Protein AF-A0A1V1NTJ1-F1 (afdb_monomer)

Nearest PDB structures (foldseek):
  5zkw-assembly1_A  TM=3.492E-01  e=1.257E-01  Pseudarthrobacter chlorophenolicus A6
  5zl5-assembly1_D  TM=3.613E-01  e=2.178E-01  Pseudarthrobacter chlorophenolicus A6
  5zla-assembly1_A  TM=2.970E-01  e=1.987E-01  Pseudarthrobacter chlorophenolicus A6
  5zks-assembly1_A  TM=3.125E-01  e=3.445E-01  Pseudarthrobacter chlorophenolicus A6

Solvent-accessible surface area (backbone atoms only — not comparable to full-atom values): 17871 Å² total; per-residue (Å²): 101,46,76,43,62,61,61,72,42,78,50,65,72,45,77,41,63,64,20,72,46,98,82,60,67,20,20,33,38,30,37,66,32,43,31,42,38,39,31,50,28,38,28,30,50,10,18,12,19,31,35,42,44,79,68,40,85,77,18,41,40,39,39,34,30,25,37,29,31,45,3,22,67,63,80,54,85,28,14,20,26,37,42,32,37,27,38,32,39,37,39,31,19,24,23,28,29,24,6,32,24,20,18,31,31,33,33,38,20,34,26,37,41,40,34,16,26,42,37,32,17,62,96,75,15,32,19,27,29,50,34,36,20,39,22,30,8,40,36,40,39,28,11,25,39,37,35,44,16,61,57,32,71,43,49,38,39,32,45,33,8,75,78,38,60,71,26,65,96,61,22,32,40,37,40,21,21,25,26,42,38,39,61,41,74,85,67,32,29,50,41,47,47,66,40,72,42,47,31,40,36,46,28,16,27,24,37,23,65,57,81,28,64,56,56,80,88,37,62,48,97,75,41,53,76,44,77,43,58,57,43,82,53,57,70,82,32,25,70,40,55,93,78,70,35,74,45,49,34,96,85,24,83,40,63,53,55,19,74,84,61,96,68,63,58,64,42,16,55,33,89,82,34,34,71,40,80,43,72,69,84,83,42,38,30,26,14,25,43,59,64,63,78,73,89,68,85,80,58,102,74,87,71,89,82,84,72,95,61,104,58,95,80,88,81,86,89,78,77,94,62,87,71,98,58,94,78,87,86,86,85,85,72,97,61,93,79,75,81,85,74,83,72,77,90,78,128

InterPro domains:
  IPR006626 Parallel beta-helix repeat [SM00710] (6-31)
  IPR006626 Parallel beta-helix repeat [SM00710] (33-54)
  IPR006626 Parallel beta-helix repeat [SM00710] (58-85)
  IPR006626 Parallel beta-helix repeat [SM00710] (109-144)
  IPR011050 Pectin lyase fold/virulence factor [SSF51126] (3-246)
  IPR012334 Pectin lyase fold [G3DSA:2.160.20.10] (1-291)
  IPR039448 Right handed beta helix domain [PF13229] (13-144)

Mean predicted aligned error: 8.61 Å

Radius of gyration: 22.56 Å; Cα contacts (8 Å, |Δi|>4): 979; chains: 1; bounding box: 68×72×47 Å

Sequence (347 aa):
MWVVAADNIHIENIEISGCKVPDTNGAAIRVEGCNLWLKHCYFHHNENGILTNSFLPGATLVFENCHFAYNGYGDGYTHNMYINKIEHFIMKNCYSHNAHIGHNVKSRAKNNTILYNRIMDESDGDSSYLIDFPYGGNNVVIGNLFHQGKNAENPTMLTHAPERALNNEKQRLVVAYNTFVNERDGETICLKLYDRADQIVFDNNLVVGVKNMILSSDYPVATTISVANNITAYTSSFINPLVYDYRLKQSADAINQGASGKFMPYFQYVHPSLAGKRAVVQSPDVGAYEYQPDILLLTADHQFQITETDAPVCYDLALAVAPLSPVTVSISSSMTEIQLQPASLVF

pLDDT: mean 88.11, std 18.14, range [36.09, 98.94]

Organism: NCBI:txid890399

Structure (mmCIF, N/CA/C/O backbone):
data_AF-A0A1V1NTJ1-F1
#
_entry.id   AF-A0A1V1NTJ1-F1
#
loop_
_atom_site.group_PDB
_atom_site.id
_atom_site.type_symbol
_atom_site.label_atom_id
_atom_site.label_alt_id
_atom_site.label_comp_id
_atom_site.label_asym_id
_atom_site.label_entity_id
_atom_site.label_seq_id
_atom_site.pdbx_PDB_ins_code
_atom_site.Cartn_x
_atom_site.Cartn_y
_atom_site.Cartn_z
_atom_site.occupancy
_atom_site.B_iso_or_equiv
_atom_site.auth_seq_id
_atom_site.auth_comp_id
_atom_site.auth_asym_id
_atom_site.auth_atom_id
_atom_site.pdbx_PDB_model_num
ATOM 1 N N . MET A 1 1 ? 12.510 -10.688 -17.495 1.00 89.69 1 MET A N 1
ATOM 2 C CA . MET A 1 1 ? 12.209 -9.242 -17.515 1.00 89.69 1 MET A CA 1
ATOM 3 C C . MET A 1 1 ? 11.506 -8.903 -18.813 1.00 89.69 1 MET A C 1
ATOM 5 O O . MET A 1 1 ? 12.009 -9.278 -19.868 1.00 89.69 1 MET A O 1
ATOM 9 N N . TRP A 1 2 ? 10.367 -8.217 -18.741 1.00 96.50 2 TRP A N 1
ATOM 10 C CA . TRP A 1 2 ? 9.697 -7.628 -19.900 1.00 96.50 2 TRP A CA 1
ATOM 11 C C . TRP A 1 2 ? 9.888 -6.114 -19.895 1.00 96.50 2 TRP A C 1
ATOM 13 O O . TRP A 1 2 ? 9.664 -5.457 -18.879 1.00 96.50 2 TRP A O 1
ATOM 23 N N . VAL A 1 3 ? 10.281 -5.566 -21.042 1.00 97.56 3 VAL A N 1
ATOM 24 C CA . VAL A 1 3 ? 10.305 -4.121 -21.281 1.00 97.56 3 VAL A CA 1
ATOM 25 C C . VAL A 1 3 ? 9.052 -3.768 -22.072 1.00 97.56 3 VAL A C 1
ATOM 27 O O . VAL A 1 3 ? 8.882 -4.205 -23.209 1.00 97.56 3 VAL A O 1
ATOM 30 N N . VAL A 1 4 ? 8.152 -3.011 -21.454 1.00 97.75 4 VAL A N 1
ATOM 31 C CA . VAL A 1 4 ? 6.878 -2.596 -22.047 1.00 97.75 4 VAL A CA 1
ATOM 32 C C . VAL A 1 4 ? 7.051 -1.183 -22.592 1.00 97.75 4 VAL A C 1
ATOM 34 O O . VAL A 1 4 ? 6.851 -0.203 -21.877 1.00 97.75 4 VAL A O 1
ATOM 37 N N . ALA A 1 5 ? 7.488 -1.091 -23.849 1.00 97.38 5 ALA A N 1
ATOM 38 C CA . ALA A 1 5 ? 7.774 0.178 -24.527 1.00 97.38 5 ALA A CA 1
ATOM 39 C C . ALA A 1 5 ? 6.576 0.779 -25.276 1.00 97.38 5 ALA A C 1
ATOM 41 O O . ALA A 1 5 ? 6.582 1.965 -25.588 1.00 97.38 5 ALA A O 1
ATOM 42 N N . ALA A 1 6 ? 5.563 -0.030 -25.583 1.00 97.44 6 ALA A N 1
ATOM 43 C CA . ALA A 1 6 ? 4.353 0.433 -26.248 1.00 97.44 6 ALA A CA 1
ATOM 44 C C . ALA A 1 6 ? 3.372 1.070 -25.256 1.00 97.44 6 ALA A C 1
ATOM 46 O O . ALA A 1 6 ? 3.331 0.695 -24.082 1.00 97.44 6 ALA A O 1
ATOM 47 N N . ASP A 1 7 ? 2.556 1.991 -25.764 1.00 98.31 7 ASP A N 1
ATOM 48 C CA . ASP A 1 7 ? 1.479 2.609 -25.002 1.00 98.31 7 ASP A CA 1
ATOM 49 C C . ASP A 1 7 ? 0.232 1.716 -24.955 1.00 98.31 7 ASP A C 1
ATOM 51 O O . ASP A 1 7 ? -0.033 0.926 -25.863 1.00 98.31 7 ASP A O 1
ATOM 55 N N . ASN A 1 8 ? -0.595 1.935 -23.938 1.00 98.38 8 ASN A N 1
ATOM 56 C CA . ASN A 1 8 ? -1.919 1.343 -23.762 1.00 98.38 8 ASN A CA 1
ATOM 57 C C . ASN A 1 8 ? -1.924 -0.190 -23.709 1.00 98.38 8 ASN A C 1
ATOM 59 O O . ASN A 1 8 ? -2.685 -0.863 -24.409 1.00 98.38 8 ASN A O 1
ATOM 63 N N . ILE A 1 9 ? -1.059 -0.744 -22.867 1.00 98.56 9 ILE A N 1
ATOM 64 C CA . ILE A 1 9 ? -0.868 -2.186 -22.758 1.00 98.56 9 ILE A CA 1
ATOM 65 C C . ILE A 1 9 ? -1.694 -2.762 -21.612 1.00 98.56 9 ILE A C 1
ATOM 67 O O . ILE A 1 9 ? -1.740 -2.209 -20.516 1.00 98.56 9 ILE A O 1
ATOM 71 N N . HIS A 1 10 ? -2.318 -3.909 -21.870 1.00 98.56 10 HIS A N 1
ATOM 72 C CA . HIS A 1 10 ? -3.000 -4.729 -20.875 1.00 98.56 10 HIS A CA 1
ATOM 73 C C . HIS A 1 10 ? -2.235 -6.043 -20.714 1.00 98.56 10 HIS A C 1
ATOM 75 O O . HIS A 1 10 ? -1.970 -6.728 -21.703 1.00 98.56 10 HIS A O 1
ATOM 81 N N . ILE A 1 11 ? -1.875 -6.390 -19.480 1.00 98.62 11 ILE A N 1
ATOM 82 C CA . ILE A 1 11 ? -1.248 -7.670 -19.136 1.00 98.62 11 ILE A CA 1
ATOM 83 C C . ILE A 1 11 ? -2.088 -8.305 -18.041 1.00 98.62 11 ILE A C 1
ATOM 85 O O . ILE A 1 11 ? -2.293 -7.703 -16.986 1.00 98.62 11 ILE A O 1
ATOM 89 N N . GLU A 1 12 ? -2.559 -9.524 -18.290 1.00 98.62 12 GLU A N 1
ATOM 90 C CA . GLU A 1 12 ? -3.434 -10.226 -17.360 1.00 98.62 12 GLU A CA 1
ATOM 91 C C . GLU A 1 12 ? -3.030 -11.690 -17.184 1.00 98.62 12 GLU A C 1
ATOM 93 O O . GLU A 1 12 ? -2.618 -12.331 -18.150 1.00 98.62 12 GLU A O 1
ATOM 98 N N . ASN A 1 13 ? -3.216 -12.229 -15.974 1.00 97.75 13 ASN A N 1
ATOM 99 C CA . ASN A 1 13 ? -3.021 -13.650 -15.641 1.00 97.75 13 ASN A CA 1
ATOM 100 C C . ASN A 1 13 ? -1.599 -14.171 -15.919 1.00 97.75 13 ASN A C 1
ATOM 102 O O . ASN A 1 13 ? -1.422 -15.255 -16.476 1.00 97.75 13 ASN A O 1
ATOM 106 N N . ILE A 1 14 ? -0.580 -13.389 -15.550 1.00 98.00 14 ILE A N 1
ATOM 107 C CA . ILE A 1 14 ? 0.832 -13.747 -15.739 1.00 98.00 14 ILE A CA 1
ATOM 108 C C . ILE A 1 14 ? 1.577 -13.747 -14.406 1.00 98.00 14 ILE A C 1
ATOM 110 O O . ILE A 1 14 ? 1.392 -12.858 -13.577 1.00 98.00 14 ILE A O 1
ATOM 114 N N . GLU A 1 15 ? 2.490 -14.704 -14.254 1.00 98.44 15 GLU A N 1
ATOM 115 C CA . GLU A 1 15 ? 3.498 -14.736 -13.197 1.00 98.44 15 GLU A CA 1
ATOM 116 C C . GLU A 1 15 ? 4.889 -14.436 -13.777 1.00 98.44 15 GLU A C 1
ATOM 118 O O . GLU A 1 15 ? 5.261 -14.982 -14.819 1.00 98.44 15 GLU A O 1
ATOM 123 N N . ILE A 1 16 ? 5.666 -13.566 -13.123 1.00 98.50 16 ILE A N 1
ATOM 124 C CA . ILE A 1 16 ? 7.068 -13.306 -13.481 1.00 98.50 16 ILE A CA 1
ATOM 125 C C . ILE A 1 16 ? 7.941 -13.287 -12.227 1.00 98.50 16 ILE A C 1
ATOM 127 O O . ILE A 1 16 ? 7.722 -12.500 -11.299 1.00 98.50 16 ILE A O 1
ATOM 131 N N . SER A 1 17 ? 9.003 -14.090 -12.254 1.00 98.56 17 SER A N 1
ATOM 132 C CA . SER A 1 17 ? 9.963 -14.186 -11.161 1.00 98.56 17 SER A CA 1
ATOM 133 C C . SER A 1 17 ? 11.410 -14.361 -11.607 1.00 98.56 17 SER A C 1
ATOM 135 O O . SER A 1 17 ? 11.702 -14.659 -12.769 1.00 98.56 17 SER A O 1
ATOM 137 N N . GLY A 1 18 ? 12.337 -14.135 -10.671 1.00 97.88 18 GLY A N 1
ATOM 138 C CA . GLY A 1 18 ? 13.762 -14.415 -10.847 1.00 97.88 18 GLY A CA 1
ATOM 139 C C . GLY A 1 18 ? 14.517 -13.445 -11.759 1.00 97.88 18 GLY A C 1
ATOM 140 O O . GLY A 1 18 ? 15.628 -13.764 -12.187 1.00 97.88 18 GLY A O 1
ATOM 141 N N . CYS A 1 19 ? 13.957 -12.275 -12.085 1.00 97.88 19 CYS A N 1
ATOM 142 C CA . CYS A 1 19 ? 14.646 -11.291 -12.920 1.00 97.88 19 CYS A CA 1
ATOM 143 C C . CYS A 1 19 ? 15.849 -10.695 -12.179 1.00 97.88 19 CYS A C 1
ATOM 145 O O . CYS A 1 19 ? 15.684 -10.050 -11.145 1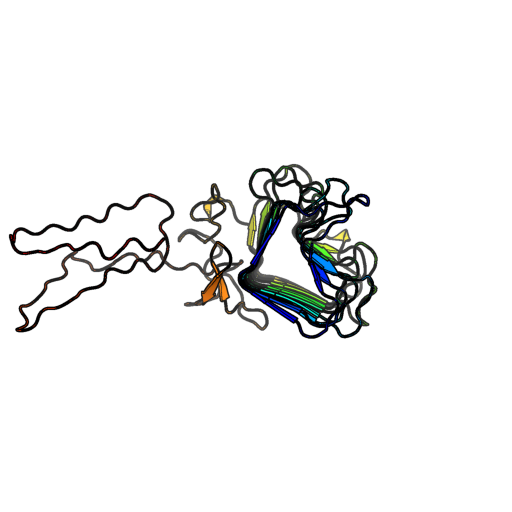.00 97.88 19 CYS A O 1
ATOM 147 N N . LYS A 1 20 ? 17.045 -10.894 -12.748 1.00 96.75 20 LYS A N 1
ATOM 148 C CA . LYS A 1 20 ? 18.322 -10.367 -12.255 1.00 96.75 20 LYS A CA 1
ATOM 149 C C . LYS A 1 20 ? 19.166 -9.826 -13.400 1.00 96.75 20 LYS A C 1
ATOM 151 O O . LYS A 1 20 ? 19.178 -10.424 -14.480 1.00 96.75 20 LYS A O 1
ATOM 156 N N . VAL A 1 21 ? 19.872 -8.725 -13.175 1.00 96.31 21 VAL A N 1
ATOM 157 C CA . VAL A 1 21 ? 20.751 -8.082 -14.167 1.00 96.31 21 VAL A CA 1
ATOM 158 C C . VAL A 1 21 ? 22.042 -7.567 -13.527 1.00 96.31 21 VAL A C 1
ATOM 160 O O . VAL A 1 21 ? 22.089 -7.377 -12.316 1.00 96.31 21 VAL A O 1
ATOM 163 N N . PRO A 1 22 ? 23.113 -7.330 -14.312 1.00 96.62 22 PRO A N 1
ATOM 164 C CA . PRO A 1 22 ? 24.401 -6.900 -13.760 1.00 96.62 22 PRO A CA 1
ATOM 165 C C . PRO A 1 22 ? 24.370 -5.588 -12.960 1.00 96.62 22 PRO A C 1
ATOM 167 O O . PRO A 1 22 ? 25.216 -5.397 -12.094 1.00 96.62 22 PRO A O 1
ATOM 170 N N . ASP A 1 23 ? 23.427 -4.690 -13.252 1.00 94.06 23 ASP A N 1
ATOM 171 C CA . ASP A 1 23 ? 23.215 -3.414 -12.555 1.00 94.06 23 ASP A CA 1
ATOM 172 C C . ASP A 1 23 ? 22.265 -3.522 -11.350 1.00 94.06 23 ASP A C 1
ATOM 174 O O . ASP A 1 23 ? 21.854 -2.494 -10.817 1.00 94.06 23 ASP A O 1
ATOM 178 N N . THR A 1 24 ? 21.906 -4.748 -10.945 1.00 94.88 24 THR A N 1
ATOM 179 C CA . THR A 1 24 ? 21.123 -5.064 -9.737 1.00 94.88 24 THR A CA 1
ATOM 180 C C . THR A 1 24 ? 19.767 -4.351 -9.674 1.00 94.88 24 THR A C 1
ATOM 182 O O . THR A 1 24 ? 19.273 -3.997 -8.607 1.00 94.88 24 THR A O 1
ATOM 185 N N . AS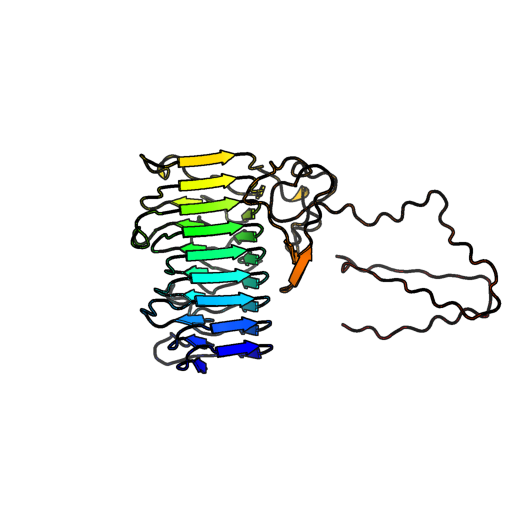N A 1 25 ? 19.162 -4.109 -10.841 1.00 94.62 25 ASN A N 1
ATOM 186 C CA . ASN A 1 25 ? 17.950 -3.308 -11.019 1.00 94.62 25 ASN A CA 1
ATOM 187 C C . ASN A 1 25 ? 16.951 -3.958 -12.002 1.00 94.62 25 ASN A C 1
ATOM 189 O O . ASN A 1 25 ? 16.221 -3.291 -12.750 1.00 94.62 25 ASN A O 1
ATOM 193 N N . GLY A 1 26 ? 16.947 -5.289 -12.042 1.00 96.81 26 GLY A N 1
ATOM 194 C CA . GLY A 1 26 ? 16.156 -6.114 -12.948 1.00 96.81 26 GLY A CA 1
ATOM 195 C C . GLY A 1 26 ? 14.697 -6.168 -12.542 1.00 96.81 26 GLY A C 1
ATOM 196 O O . GLY A 1 26 ? 14.323 -6.899 -11.630 1.00 96.81 26 GLY A O 1
ATOM 197 N N . ALA A 1 27 ? 13.855 -5.423 -13.252 1.00 98.00 27 ALA A N 1
ATOM 198 C CA . ALA A 1 27 ? 12.422 -5.433 -13.004 1.00 98.00 27 ALA A CA 1
ATOM 199 C C . ALA A 1 27 ? 11.728 -6.626 -13.680 1.00 98.00 27 ALA A C 1
ATOM 201 O O . ALA A 1 27 ? 12.101 -7.007 -14.795 1.00 98.00 27 ALA A O 1
ATOM 202 N N . ALA A 1 28 ? 10.677 -7.180 -13.072 1.00 98.44 28 ALA A N 1
ATOM 203 C CA . ALA A 1 28 ? 9.790 -8.09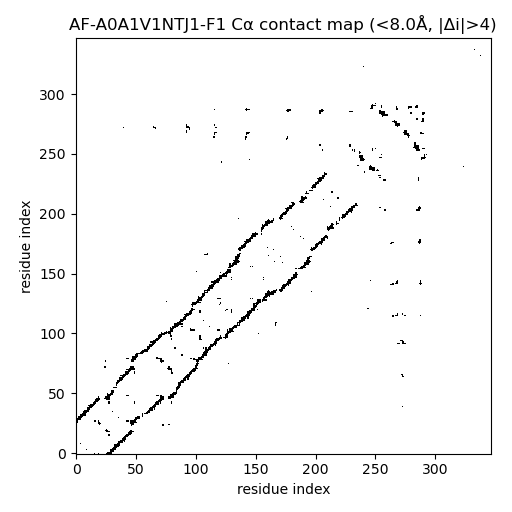1 -13.793 1.00 98.44 28 ALA A CA 1
ATOM 204 C C . ALA A 1 28 ? 9.154 -7.376 -14.990 1.00 98.44 28 ALA A C 1
ATOM 206 O O . ALA A 1 28 ? 9.272 -7.862 -16.119 1.00 98.44 28 ALA A O 1
ATOM 207 N N . ILE A 1 29 ? 8.582 -6.191 -14.749 1.00 98.50 29 ILE A N 1
ATOM 208 C CA . ILE A 1 29 ? 8.128 -5.261 -15.786 1.00 98.50 29 ILE A CA 1
ATOM 209 C C . ILE A 1 29 ? 8.895 -3.941 -15.671 1.00 98.50 29 ILE A C 1
ATOM 211 O O . ILE A 1 29 ? 8.790 -3.228 -14.668 1.00 98.50 29 ILE A O 1
ATOM 215 N N . ARG A 1 30 ? 9.607 -3.576 -16.740 1.00 98.19 30 ARG A N 1
ATOM 216 C CA . ARG A 1 30 ? 10.128 -2.224 -16.951 1.00 98.19 30 ARG A CA 1
ATOM 217 C C . ARG A 1 30 ? 9.166 -1.460 -17.860 1.00 98.19 30 ARG A C 1
ATOM 219 O O . ARG A 1 30 ? 8.996 -1.823 -19.020 1.00 98.19 30 ARG A O 1
ATOM 226 N N . VAL A 1 31 ? 8.513 -0.432 -17.323 1.00 98.25 31 VAL A N 1
ATOM 227 C CA . VAL A 1 31 ? 7.493 0.351 -18.040 1.00 98.25 31 VAL A CA 1
ATOM 228 C C . VAL A 1 31 ? 8.152 1.546 -18.717 1.00 98.25 31 VAL A C 1
ATOM 230 O O . VAL A 1 31 ? 8.622 2.457 -18.035 1.00 98.25 31 VAL A O 1
ATOM 233 N N . GLU A 1 32 ? 8.181 1.552 -20.045 1.00 97.81 32 GLU A N 1
ATOM 234 C CA . GLU A 1 32 ? 8.740 2.640 -20.857 1.00 97.81 32 GLU A CA 1
ATOM 235 C C . GLU A 1 32 ? 7.674 3.388 -21.665 1.00 97.81 32 GLU A C 1
ATOM 237 O O . GLU A 1 32 ? 7.866 4.571 -21.941 1.00 97.81 32 GLU A O 1
ATOM 242 N N . GLY A 1 33 ? 6.557 2.730 -21.987 1.00 97.00 33 GLY A N 1
ATOM 243 C CA . GLY A 1 33 ? 5.378 3.344 -22.599 1.00 97.00 33 GLY A CA 1
ATOM 244 C C . GLY A 1 33 ? 4.395 3.932 -21.581 1.00 97.00 33 GLY A C 1
ATOM 245 O O . GLY A 1 33 ? 4.445 3.656 -20.379 1.00 97.00 33 GLY A O 1
ATOM 246 N N . CYS A 1 34 ? 3.475 4.753 -22.071 1.00 97.75 34 CYS A N 1
ATOM 247 C CA . CYS A 1 34 ? 2.385 5.341 -21.307 1.00 97.75 34 CYS A CA 1
ATOM 248 C C . CYS A 1 34 ? 1.187 4.391 -21.221 1.00 97.75 34 CYS A C 1
ATOM 250 O O . CYS A 1 34 ? 0.797 3.760 -22.195 1.00 97.75 34 CYS A O 1
ATOM 252 N N . ASN A 1 35 ? 0.512 4.400 -20.076 1.00 98.31 35 ASN A N 1
ATOM 253 C CA . ASN A 1 35 ? -0.715 3.648 -19.818 1.00 98.31 35 ASN A CA 1
ATOM 254 C C . ASN A 1 35 ? -0.541 2.124 -19.813 1.00 98.31 35 ASN A C 1
ATOM 256 O O . ASN A 1 35 ? -0.421 1.477 -20.853 1.00 98.31 35 ASN A O 1
ATOM 260 N N . LEU A 1 36 ? -0.573 1.553 -18.611 1.00 98.69 36 LEU A N 1
ATOM 261 C CA . LEU A 1 36 ? -0.445 0.117 -18.391 1.00 98.69 36 LEU A CA 1
ATOM 262 C C . LEU A 1 36 ? -1.510 -0.349 -17.402 1.00 98.69 36 LEU A C 1
ATOM 264 O O . LEU A 1 36 ? -1.626 0.197 -16.301 1.00 98.69 36 LEU A O 1
ATOM 268 N N . TRP A 1 37 ? -2.223 -1.401 -17.788 1.00 98.81 37 TRP A N 1
ATOM 269 C CA . TRP A 1 37 ? -3.157 -2.127 -16.943 1.00 98.81 37 TRP A CA 1
ATOM 270 C C . TRP A 1 37 ? -2.585 -3.502 -16.620 1.00 98.81 37 TRP A C 1
ATOM 272 O O 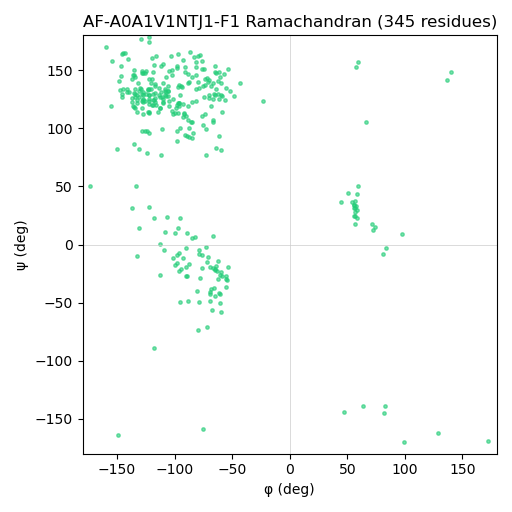. TRP A 1 37 ? -2.280 -4.282 -17.523 1.00 98.81 37 TRP A O 1
ATOM 282 N N . LEU A 1 38 ? -2.440 -3.788 -15.328 1.00 98.81 38 LEU A N 1
ATOM 283 C CA . LEU A 1 38 ? -2.081 -5.108 -14.822 1.00 98.81 38 LEU A CA 1
ATOM 284 C C . LEU A 1 38 ? -3.278 -5.686 -14.079 1.00 98.81 38 LEU A C 1
ATOM 286 O O . LEU A 1 38 ? -3.849 -5.003 -13.224 1.00 98.81 38 LEU A O 1
ATOM 290 N N . LYS A 1 39 ? -3.634 -6.937 -14.381 1.00 98.75 39 LYS A N 1
ATOM 291 C CA . LYS A 1 39 ? -4.741 -7.617 -13.709 1.00 98.75 39 LYS A CA 1
ATOM 292 C C . LYS A 1 39 ? -4.446 -9.080 -13.412 1.00 98.75 39 LYS A C 1
ATOM 294 O O . LYS A 1 39 ? -4.043 -9.809 -14.308 1.00 98.75 39 LYS A O 1
ATOM 299 N N . HIS A 1 40 ? -4.681 -9.539 -12.183 1.00 97.31 40 HIS A N 1
ATOM 300 C CA . HIS A 1 40 ? -4.427 -10.943 -11.803 1.00 97.31 40 HIS A CA 1
ATOM 301 C C . HIS A 1 40 ? -2.994 -11.410 -12.115 1.00 97.31 40 HIS A C 1
ATOM 303 O O . HIS A 1 40 ? -2.770 -12.539 -12.543 1.00 97.31 40 HIS A O 1
ATOM 309 N N . CYS A 1 41 ? -2.017 -10.519 -11.952 1.00 98.69 41 CYS A N 1
ATOM 310 C CA . CYS A 1 41 ? -0.609 -10.835 -12.187 1.00 98.69 41 CYS A CA 1
ATOM 311 C C . CYS A 1 41 ? 0.131 -11.060 -10.871 1.00 98.69 41 CYS A C 1
ATOM 313 O O . CYS A 1 41 ? -0.197 -10.412 -9.876 1.00 98.69 41 CYS A O 1
ATOM 315 N N . TYR A 1 42 ? 1.158 -11.907 -10.893 1.00 98.75 42 TYR A N 1
ATOM 316 C CA . TYR 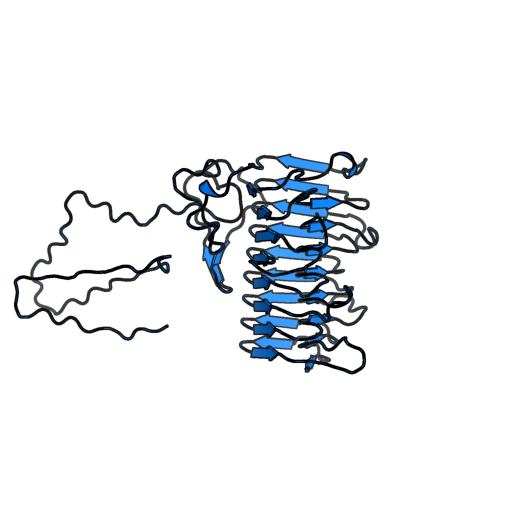A 1 42 ? 2.021 -12.188 -9.750 1.00 98.75 42 TYR A CA 1
ATOM 317 C C . TYR A 1 42 ? 3.491 -11.883 -10.073 1.00 98.75 42 TYR A C 1
ATOM 319 O O . TYR A 1 42 ? 4.070 -12.445 -10.999 1.00 98.75 42 TYR A O 1
ATOM 327 N N . PHE A 1 43 ? 4.112 -10.977 -9.321 1.00 98.81 43 PHE A N 1
ATOM 328 C CA . PHE A 1 43 ? 5.502 -10.569 -9.528 1.00 98.81 43 PHE A CA 1
ATOM 329 C C . PHE A 1 43 ? 6.315 -10.822 -8.267 1.00 98.81 43 PHE A C 1
ATOM 331 O O . PHE A 1 43 ? 6.086 -10.161 -7.249 1.00 98.81 43 PHE A O 1
ATOM 338 N N . HIS A 1 44 ? 7.275 -11.748 -8.318 1.00 98.69 44 HIS A N 1
ATOM 339 C CA . HIS A 1 44 ? 8.015 -12.112 -7.113 1.00 98.69 44 HIS A CA 1
ATOM 340 C C . HIS A 1 44 ? 9.473 -12.499 -7.307 1.00 98.69 44 HIS A C 1
ATOM 342 O O . HIS A 1 44 ? 9.858 -13.013 -8.350 1.00 98.69 44 HIS A O 1
ATOM 348 N N . HIS A 1 45 ? 10.287 -12.312 -6.266 1.00 98.56 45 HIS A N 1
ATOM 349 C CA . HIS A 1 45 ? 11.695 -12.734 -6.262 1.00 98.56 45 HIS A CA 1
ATOM 350 C C . HIS A 1 45 ? 12.508 -12.157 -7.437 1.00 98.56 45 HIS A C 1
ATOM 352 O O . HIS A 1 45 ? 13.387 -12.816 -7.998 1.00 98.56 45 HIS A O 1
ATOM 358 N N . ASN A 1 46 ? 12.181 -10.933 -7.844 1.00 98.69 46 ASN A N 1
ATOM 359 C CA . ASN A 1 46 ? 12.934 -10.153 -8.819 1.00 98.69 46 ASN A CA 1
ATOM 360 C C . ASN A 1 46 ? 13.758 -9.086 -8.089 1.00 98.69 46 ASN A C 1
ATOM 362 O O . ASN A 1 46 ? 13.435 -8.715 -6.963 1.00 98.69 46 ASN A O 1
ATOM 366 N N . GLU A 1 47 ? 14.771 -8.523 -8.743 1.00 98.06 47 GLU A N 1
ATOM 367 C CA . GLU A 1 47 ? 15.454 -7.345 -8.195 1.00 98.06 47 GLU A CA 1
ATOM 368 C C . GLU A 1 47 ? 14.475 -6.170 -8.046 1.00 98.06 47 GLU A C 1
ATOM 370 O O . GLU A 1 47 ? 14.448 -5.559 -6.994 1.00 98.06 47 GLU A O 1
ATOM 375 N N . ASN A 1 48 ? 13.580 -5.925 -9.012 1.00 98.31 48 ASN A N 1
ATOM 376 C CA . ASN A 1 48 ? 12.375 -5.100 -8.827 1.00 98.31 48 ASN A CA 1
ATOM 377 C C . ASN A 1 48 ? 11.124 -5.849 -9.297 1.00 98.31 48 ASN A C 1
ATOM 379 O O . ASN A 1 48 ? 11.164 -6.562 -10.298 1.00 98.31 48 ASN A O 1
ATOM 383 N N . GLY A 1 49 ? 9.974 -5.621 -8.665 1.00 98.44 49 GLY A N 1
ATOM 384 C CA . GLY A 1 49 ? 8.707 -6.078 -9.244 1.00 98.44 49 GLY A CA 1
ATOM 385 C C . GLY A 1 49 ? 8.353 -5.221 -10.460 1.00 98.44 49 GLY A C 1
ATOM 386 O O . GLY A 1 49 ? 8.486 -5.648 -11.608 1.00 98.44 49 GLY A O 1
ATOM 387 N N . ILE A 1 50 ? 7.983 -3.964 -10.216 1.00 98.75 50 ILE A N 1
ATOM 388 C CA . ILE A 1 50 ? 7.697 -2.977 -11.267 1.00 98.75 50 ILE A CA 1
ATOM 389 C C . ILE A 1 50 ? 8.681 -1.817 -11.187 1.00 98.75 50 ILE A C 1
ATOM 391 O O . ILE A 1 50 ? 8.897 -1.273 -10.108 1.00 98.75 50 ILE A O 1
ATOM 395 N N . LEU A 1 51 ? 9.203 -1.379 -12.331 1.00 98.50 51 LEU A N 1
ATOM 396 C CA . LEU A 1 51 ? 9.989 -0.152 -12.428 1.00 98.50 51 LEU A CA 1
ATOM 397 C C . LEU A 1 51 ? 9.559 0.663 -13.641 1.00 98.50 51 LEU A C 1
ATOM 399 O O . LEU A 1 51 ? 9.693 0.216 -14.779 1.00 98.50 51 LEU A O 1
ATOM 403 N N . THR A 1 52 ? 9.071 1.879 -13.417 1.00 98.31 52 THR A N 1
ATOM 404 C CA . THR A 1 52 ? 8.734 2.779 -14.524 1.00 98.31 52 THR A CA 1
ATOM 405 C C . THR A 1 52 ? 9.913 3.662 -14.914 1.00 98.31 52 THR A C 1
ATOM 407 O O . THR A 1 52 ? 10.774 3.991 -14.089 1.00 98.31 52 THR A O 1
ATOM 410 N N . ASN A 1 53 ? 9.938 4.082 -16.180 1.00 96.69 53 ASN A N 1
ATOM 411 C CA . ASN A 1 53 ? 10.875 5.078 -16.679 1.00 96.69 53 ASN A CA 1
ATOM 412 C C . ASN A 1 53 ? 10.812 6.352 -15.818 1.00 96.69 53 ASN A C 1
ATOM 414 O O . ASN A 1 53 ? 9.783 6.688 -15.228 1.00 96.69 53 ASN A O 1
ATOM 418 N N . SER A 1 54 ? 11.932 7.068 -15.747 1.00 97.00 54 SER A N 1
ATOM 419 C CA . SER A 1 54 ? 12.143 8.201 -14.844 1.00 97.00 54 SER A CA 1
ATOM 420 C C . SER A 1 54 ? 11.093 9.312 -14.979 1.00 97.00 54 SER A C 1
ATOM 422 O O . SER A 1 54 ? 10.836 10.025 -14.005 1.00 97.00 54 SER A O 1
ATOM 424 N N . PHE A 1 55 ? 10.480 9.464 -16.155 1.00 97.38 55 PHE A N 1
ATOM 425 C CA . PHE A 1 55 ? 9.434 10.445 -16.416 1.00 97.38 55 PHE A CA 1
ATOM 426 C C . PHE A 1 55 ? 8.530 10.002 -17.573 1.00 97.38 55 PHE A C 1
ATOM 428 O O . PHE A 1 55 ? 9.006 9.857 -18.695 1.00 97.38 55 PHE A O 1
ATOM 435 N N . LEU A 1 56 ? 7.234 9.823 -17.299 1.00 97.31 56 LEU A N 1
ATOM 436 C CA . LEU A 1 56 ? 6.193 9.511 -18.289 1.00 97.31 56 LEU A CA 1
ATOM 437 C C . LEU A 1 56 ? 5.004 10.469 -18.078 1.00 97.31 56 LEU A C 1
ATOM 439 O O . LEU A 1 56 ? 4.050 10.140 -17.365 1.00 97.31 56 LEU A O 1
ATOM 443 N N . PRO A 1 57 ? 5.070 11.705 -18.608 1.00 94.00 57 PRO A N 1
ATOM 444 C CA . PRO A 1 57 ? 4.044 12.714 -18.366 1.00 94.00 57 PRO A CA 1
ATOM 445 C C . PRO A 1 57 ? 2.695 12.277 -18.942 1.00 94.00 57 PRO A C 1
ATOM 447 O O . PRO A 1 57 ? 2.615 11.829 -20.079 1.00 94.00 57 PRO A O 1
ATOM 450 N N . GLY A 1 58 ? 1.624 12.432 -18.163 1.00 96.44 58 GLY A N 1
ATOM 451 C CA . GLY A 1 58 ? 0.273 12.048 -18.586 1.00 96.44 58 GLY A CA 1
ATOM 452 C C . GLY A 1 58 ? -0.046 10.554 -18.451 1.00 96.44 58 GLY A C 1
ATOM 453 O O . GLY A 1 58 ? -1.207 10.185 -18.597 1.00 96.44 58 GLY A O 1
ATOM 454 N N . ALA A 1 59 ? 0.935 9.699 -18.137 1.00 98.56 59 ALA A N 1
ATOM 455 C CA . ALA A 1 59 ? 0.710 8.261 -18.027 1.00 98.56 59 ALA A CA 1
ATOM 456 C C . ALA A 1 59 ? -0.141 7.891 -16.803 1.00 98.56 59 ALA A C 1
ATOM 458 O O . ALA A 1 59 ? 0.046 8.440 -15.710 1.00 98.56 59 ALA A O 1
ATOM 459 N N . THR A 1 60 ? -1.022 6.906 -16.990 1.00 98.88 60 THR A N 1
ATOM 460 C CA . THR A 1 60 ? -1.813 6.285 -15.922 1.00 98.88 60 THR A CA 1
ATOM 461 C C . THR A 1 60 ? -1.492 4.803 -15.784 1.00 98.88 60 THR A C 1
ATOM 463 O O . THR A 1 60 ? -1.628 4.049 -16.738 1.00 98.88 60 THR A O 1
ATOM 466 N N . LEU A 1 61 ? -1.099 4.352 -14.598 1.00 98.94 61 LEU A N 1
ATOM 467 C CA . LEU A 1 61 ? -0.891 2.929 -14.317 1.00 98.94 61 LEU A CA 1
ATOM 468 C C . LEU A 1 61 ? -2.016 2.411 -13.425 1.00 98.94 61 LEU A C 1
ATOM 470 O O . LEU A 1 61 ? -2.319 3.033 -12.407 1.00 98.94 61 LEU A O 1
ATOM 474 N N . VAL A 1 62 ? -2.616 1.280 -13.794 1.00 98.94 62 VAL A N 1
ATOM 475 C CA . VAL A 1 62 ? -3.736 0.672 -13.064 1.00 98.94 62 VAL A CA 1
ATOM 476 C C . VAL A 1 62 ? -3.426 -0.782 -12.752 1.00 98.94 62 VAL A C 1
ATOM 478 O O . VAL A 1 62 ? -3.360 -1.607 -13.659 1.00 98.94 62 VAL A O 1
ATOM 481 N N . PHE A 1 63 ? -3.247 -1.102 -11.473 1.00 98.88 63 PHE A N 1
ATOM 482 C CA . PHE A 1 63 ? -3.021 -2.466 -10.997 1.00 98.88 63 PHE A CA 1
ATOM 483 C C . PHE A 1 63 ? -4.247 -2.935 -10.220 1.00 98.88 63 PHE A C 1
ATOM 485 O O . PHE A 1 63 ? -4.649 -2.301 -9.240 1.00 98.88 63 PHE A O 1
ATOM 492 N N . GLU A 1 64 ? -4.843 -4.034 -10.667 1.00 98.75 64 GLU A N 1
ATOM 493 C CA . GLU A 1 64 ? -6.052 -4.608 -10.084 1.00 98.75 64 GLU A CA 1
ATOM 494 C C . GLU A 1 64 ? -5.841 -6.082 -9.768 1.00 98.75 64 GLU A C 1
ATOM 496 O O . GLU A 1 64 ? -5.435 -6.856 -10.630 1.00 98.75 64 GLU A O 1
ATOM 501 N N . ASN A 1 65 ? -6.154 -6.499 -8.541 1.00 98.00 65 ASN A N 1
ATOM 502 C CA . ASN A 1 65 ? -6.107 -7.917 -8.174 1.00 98.00 65 ASN A CA 1
ATOM 503 C C . ASN A 1 65 ? -4.721 -8.563 -8.424 1.00 98.00 65 ASN A C 1
ATOM 505 O O . ASN A 1 65 ? -4.634 -9.738 -8.772 1.00 98.00 65 ASN A O 1
ATOM 509 N N . CYS A 1 66 ? -3.641 -7.786 -8.305 1.00 98.81 66 CYS A N 1
ATOM 510 C CA . CYS A 1 66 ? -2.265 -8.241 -8.510 1.00 98.81 66 CYS A CA 1
ATOM 511 C C . CYS A 1 66 ? -1.573 -8.577 -7.189 1.00 98.81 66 CYS A C 1
ATOM 513 O O . CYS A 1 66 ? -1.852 -7.968 -6.157 1.00 98.81 66 CYS A O 1
ATOM 515 N N . HIS A 1 67 ? -0.588 -9.465 -7.266 1.00 98.75 67 HIS A N 1
ATOM 516 C CA . HIS A 1 67 ? 0.245 -9.897 -6.155 1.00 98.75 67 HIS A CA 1
ATOM 517 C C . HIS A 1 67 ? 1.714 -9.516 -6.409 1.00 98.75 67 HIS A C 1
ATOM 519 O O . HIS A 1 67 ? 2.259 -9.764 -7.483 1.00 98.75 67 HIS A O 1
ATOM 525 N N . PHE A 1 68 ? 2.362 -8.888 -5.432 1.00 98.88 68 PHE A N 1
ATOM 526 C CA . PHE A 1 68 ? 3.775 -8.507 -5.448 1.00 98.88 68 PHE A CA 1
ATOM 527 C C . PHE A 1 68 ? 4.439 -9.038 -4.180 1.00 98.88 68 PHE A C 1
ATOM 529 O O . PHE A 1 68 ? 3.956 -8.750 -3.084 1.00 98.88 68 PHE A O 1
ATOM 536 N N . ALA A 1 69 ? 5.513 -9.815 -4.311 1.00 98.50 69 ALA A N 1
ATOM 537 C CA . ALA A 1 69 ? 6.121 -10.472 -3.156 1.00 98.50 69 ALA A CA 1
ATOM 538 C C . ALA A 1 69 ? 7.636 -10.645 -3.282 1.00 98.50 69 ALA A C 1
ATOM 540 O O . ALA A 1 69 ? 8.119 -11.029 -4.340 1.00 98.50 69 ALA A O 1
ATOM 541 N N . TYR A 1 70 ? 8.402 -10.454 -2.207 1.00 98.44 70 TYR A N 1
ATOM 542 C CA . TYR A 1 70 ? 9.828 -10.825 -2.174 1.00 98.44 70 TYR A CA 1
ATOM 543 C C . TYR A 1 70 ? 10.685 -10.185 -3.277 1.00 98.44 70 TYR A C 1
ATOM 545 O O . TYR A 1 70 ? 11.696 -10.758 -3.677 1.00 98.44 70 TYR A O 1
ATOM 553 N N . ASN A 1 71 ? 10.280 -9.037 -3.830 1.00 98.62 71 ASN A N 1
ATOM 554 C CA . ASN A 1 71 ? 11.138 -8.299 -4.752 1.00 98.62 71 ASN A CA 1
ATOM 555 C C . ASN A 1 71 ? 12.023 -7.329 -3.968 1.00 98.62 71 ASN A C 1
ATOM 557 O O . ASN A 1 71 ? 11.590 -6.762 -2.965 1.00 98.62 71 ASN A O 1
ATOM 561 N N . GLY A 1 72 ? 13.235 -7.117 -4.461 1.00 97.56 72 GLY A N 1
ATOM 562 C CA . GLY A 1 72 ? 14.246 -6.295 -3.809 1.00 97.56 72 GLY A CA 1
ATOM 563 C C . GLY A 1 72 ? 15.611 -6.972 -3.853 1.00 97.56 72 GLY A C 1
ATOM 564 O O . GLY A 1 72 ? 15.736 -8.190 -3.730 1.00 97.56 72 GLY A O 1
ATOM 565 N N . TYR A 1 73 ? 16.646 -6.168 -4.055 1.00 97.00 73 TYR A N 1
ATOM 566 C CA . TYR A 1 73 ? 18.041 -6.592 -4.068 1.00 97.00 73 TYR A CA 1
ATOM 567 C C . TYR A 1 73 ? 18.682 -6.577 -2.669 1.00 97.00 73 TYR A C 1
ATOM 569 O O . TYR A 1 73 ? 19.718 -7.210 -2.475 1.00 97.00 73 TYR A O 1
ATOM 577 N N . GLY A 1 74 ? 18.081 -5.885 -1.694 1.00 96.19 74 GLY A N 1
ATOM 578 C CA . GLY A 1 74 ? 18.647 -5.746 -0.347 1.00 96.19 74 GLY A CA 1
ATOM 579 C C . GLY A 1 74 ? 19.427 -4.443 -0.102 1.00 96.19 74 GLY A C 1
ATOM 580 O O . GLY A 1 74 ? 20.112 -4.316 0.907 1.00 96.19 74 GLY A O 1
ATOM 581 N N . ASP A 1 75 ? 19.378 -3.478 -1.027 1.00 94.50 75 ASP A N 1
ATOM 582 C CA . ASP A 1 75 ? 20.189 -2.247 -0.996 1.00 94.50 75 ASP A CA 1
ATOM 583 C C . ASP A 1 75 ? 19.399 -0.962 -0.688 1.00 94.50 75 ASP A C 1
ATOM 585 O O . ASP A 1 75 ? 19.982 0.117 -0.574 1.00 94.50 75 ASP A O 1
ATOM 589 N N . GLY A 1 76 ? 18.072 -1.065 -0.578 1.00 95.12 76 GLY A N 1
ATOM 590 C CA . GLY A 1 76 ? 17.166 0.061 -0.339 1.00 95.12 76 GLY A CA 1
ATOM 591 C C . GLY A 1 76 ? 16.747 0.840 -1.586 1.00 95.12 76 GLY A C 1
ATOM 592 O O . GLY A 1 76 ? 15.908 1.735 -1.473 1.00 95.12 76 GLY A O 1
ATOM 593 N N . TYR A 1 77 ? 17.261 0.506 -2.774 1.00 95.69 77 TYR A N 1
ATOM 594 C CA . TYR A 1 77 ? 16.948 1.210 -4.030 1.00 95.69 77 TYR A CA 1
ATOM 595 C C . TYR A 1 77 ? 15.930 0.488 -4.912 1.00 95.69 77 TYR A C 1
ATOM 597 O O . TYR A 1 77 ? 15.417 1.060 -5.878 1.00 95.69 77 TYR A O 1
ATOM 605 N N . THR A 1 78 ? 15.643 -0.761 -4.577 1.00 97.62 78 THR A N 1
ATOM 606 C CA . THR A 1 78 ? 14.790 -1.665 -5.337 1.00 97.62 78 THR A CA 1
ATOM 607 C C . THR A 1 78 ? 13.574 -2.087 -4.517 1.00 97.62 78 THR A C 1
ATOM 609 O O . THR A 1 78 ? 13.610 -2.075 -3.286 1.00 97.62 78 THR A O 1
ATOM 612 N N . HIS A 1 79 ? 12.442 -2.336 -5.180 1.00 98.44 79 HIS A N 1
ATOM 613 C CA . HIS A 1 79 ? 11.130 -2.364 -4.525 1.00 98.44 79 HIS A CA 1
ATOM 614 C C . HIS A 1 79 ? 10.189 -3.415 -5.136 1.00 98.44 79 HIS A C 1
ATOM 616 O O . HIS A 1 79 ? 10.363 -3.856 -6.278 1.00 98.44 79 HIS A O 1
ATOM 622 N N . ASN A 1 80 ? 9.105 -3.736 -4.421 1.00 98.56 80 ASN A N 1
ATOM 623 C CA . ASN A 1 80 ? 7.967 -4.457 -5.009 1.00 98.56 80 ASN A CA 1
ATOM 624 C C . ASN A 1 80 ? 7.352 -3.661 -6.167 1.00 98.56 80 ASN A C 1
ATOM 626 O O . ASN A 1 80 ? 7.091 -4.209 -7.238 1.00 98.56 80 ASN A O 1
ATOM 630 N N . MET A 1 81 ? 7.202 -2.349 -6.000 1.00 98.31 81 MET A N 1
ATOM 631 C CA . MET A 1 81 ? 6.863 -1.459 -7.104 1.00 98.31 81 MET A CA 1
ATOM 632 C C . MET A 1 81 ? 7.485 -0.079 -6.938 1.00 98.31 81 MET A C 1
ATOM 634 O O . MET A 1 81 ? 7.392 0.552 -5.884 1.00 98.31 81 MET A O 1
ATOM 638 N N . TYR A 1 82 ? 8.080 0.393 -8.028 1.00 98.50 82 TYR A N 1
ATOM 639 C CA . TYR A 1 82 ? 8.688 1.700 -8.154 1.00 98.50 82 TYR A CA 1
ATOM 640 C C . TYR A 1 82 ? 8.043 2.466 -9.309 1.00 98.50 82 TYR A C 1
ATOM 642 O O . TYR A 1 82 ? 8.425 2.357 -10.479 1.00 98.50 82 TYR A O 1
ATOM 650 N N . ILE A 1 83 ? 7.074 3.298 -8.946 1.00 98.75 83 ILE A N 1
ATOM 651 C CA . ILE A 1 83 ? 6.399 4.212 -9.855 1.00 98.75 83 ILE A CA 1
ATOM 652 C C . ILE A 1 83 ? 7.115 5.564 -9.806 1.00 98.75 83 ILE A C 1
ATOM 654 O O . ILE A 1 83 ? 7.082 6.287 -8.811 1.00 98.75 83 ILE A O 1
ATOM 658 N N . ASN A 1 84 ? 7.811 5.910 -10.883 1.00 98.31 84 ASN A N 1
ATOM 659 C CA . ASN A 1 84 ? 8.438 7.216 -11.062 1.00 98.31 84 ASN A CA 1
ATOM 660 C C . ASN A 1 84 ? 7.393 8.301 -11.399 1.00 98.31 84 ASN A C 1
ATOM 662 O O . ASN A 1 84 ? 6.215 8.209 -11.055 1.00 98.31 84 ASN A O 1
ATOM 666 N N . LYS A 1 85 ? 7.839 9.404 -12.001 1.00 98.44 85 LYS A N 1
ATOM 667 C CA . LYS A 1 85 ? 7.027 10.594 -12.257 1.00 98.44 85 LYS A CA 1
ATOM 668 C C . LYS A 1 85 ? 6.016 10.335 -13.385 1.00 98.44 85 LYS A C 1
ATOM 670 O O . LYS A 1 85 ? 6.376 10.428 -14.560 1.00 98.44 85 LYS A O 1
ATOM 675 N N . ILE A 1 86 ? 4.769 10.049 -13.008 1.00 98.69 86 ILE A N 1
ATOM 676 C CA . ILE A 1 86 ? 3.607 9.866 -13.901 1.00 98.69 86 ILE A CA 1
ATOM 677 C C . ILE A 1 86 ? 2.412 10.727 -13.450 1.00 98.69 86 ILE A C 1
ATOM 679 O O . ILE A 1 86 ? 2.482 11.396 -12.415 1.00 98.69 86 ILE A O 1
ATOM 683 N N . GLU A 1 87 ? 1.308 10.720 -14.202 1.00 98.69 87 GLU A N 1
ATOM 684 C CA . GLU A 1 87 ? 0.109 11.488 -13.838 1.00 98.69 87 GLU A CA 1
ATOM 685 C C . GLU A 1 87 ? -0.724 10.798 -12.751 1.00 98.69 87 GLU A C 1
ATOM 687 O O . GLU A 1 87 ? -1.061 11.433 -11.748 1.00 98.69 87 GLU A O 1
ATOM 692 N N . HIS A 1 88 ? -1.031 9.507 -12.906 1.00 98.88 88 HIS A N 1
ATOM 693 C CA . HIS A 1 88 ? -1.904 8.799 -11.966 1.00 98.88 88 HIS A CA 1
ATOM 694 C C . HIS A 1 88 ? -1.492 7.340 -11.778 1.00 98.88 88 HIS A C 1
ATOM 696 O O . HIS A 1 88 ? -1.368 6.583 -12.735 1.00 98.88 88 HIS A O 1
ATOM 702 N N . PHE A 1 89 ? -1.306 6.930 -10.530 1.00 98.94 89 PHE A N 1
ATOM 703 C CA . PHE A 1 89 ? -1.193 5.528 -10.154 1.00 98.94 89 PHE A CA 1
ATOM 704 C C . PHE A 1 89 ? -2.445 5.066 -9.403 1.00 98.94 89 PHE A C 1
ATOM 706 O O . PHE A 1 89 ? -2.871 5.698 -8.432 1.00 98.94 89 PHE A O 1
ATOM 713 N N . ILE A 1 90 ? -3.035 3.960 -9.849 1.00 98.94 90 ILE A N 1
ATOM 714 C CA . ILE A 1 90 ? -4.214 3.335 -9.255 1.00 98.94 90 ILE A CA 1
ATOM 715 C C . ILE A 1 90 ? -3.849 1.901 -8.870 1.00 98.94 90 ILE A C 1
ATOM 717 O O . ILE A 1 90 ? -3.459 1.112 -9.724 1.00 98.94 90 ILE A O 1
ATOM 721 N N . MET A 1 91 ? -4.018 1.552 -7.597 1.00 98.88 91 MET A N 1
ATOM 722 C CA . MET A 1 91 ? -3.797 0.206 -7.067 1.00 98.88 91 MET A CA 1
ATOM 723 C C . MET A 1 91 ? -5.036 -0.227 -6.291 1.00 98.88 91 MET A C 1
ATOM 725 O O . MET A 1 91 ? -5.413 0.430 -5.313 1.00 98.88 91 MET A O 1
ATOM 729 N N . LYS A 1 92 ? -5.692 -1.297 -6.744 1.00 98.75 92 LYS A N 1
ATOM 730 C CA . LYS A 1 92 ? -6.948 -1.771 -6.159 1.00 98.75 92 LYS A CA 1
ATOM 731 C C . LYS A 1 92 ? -6.947 -3.274 -5.944 1.00 98.75 92 LYS A C 1
ATOM 733 O O . LYS A 1 92 ? -6.662 -4.029 -6.869 1.00 98.75 92 LYS A O 1
ATOM 738 N N . ASN A 1 93 ? -7.387 -3.709 -4.766 1.00 97.94 93 ASN A N 1
ATOM 739 C CA . ASN A 1 93 ? -7.582 -5.129 -4.444 1.00 97.94 93 ASN A CA 1
ATOM 740 C C . ASN A 1 93 ? -6.301 -5.973 -4.582 1.00 97.94 93 ASN A C 1
ATOM 742 O O . ASN A 1 93 ? -6.371 -7.179 -4.804 1.00 97.94 93 ASN A O 1
ATOM 746 N N . CYS A 1 94 ? -5.134 -5.337 -4.510 1.00 98.88 94 CYS A N 1
ATOM 747 C CA . CYS A 1 94 ? -3.842 -5.978 -4.690 1.00 98.88 94 CYS A CA 1
ATOM 748 C C . CYS A 1 94 ? -3.263 -6.439 -3.353 1.00 98.88 94 CYS A C 1
ATOM 750 O O . CYS A 1 94 ? -3.578 -5.890 -2.290 1.00 98.88 94 CYS A O 1
ATOM 752 N N . TYR A 1 95 ? -2.349 -7.397 -3.439 1.00 98.81 95 TYR A N 1
ATOM 753 C CA . TYR A 1 95 ? -1.545 -7.875 -2.331 1.00 98.81 95 TYR A CA 1
ATOM 754 C C . TYR A 1 95 ? -0.071 -7.538 -2.560 1.00 98.81 95 TYR A C 1
ATOM 756 O O . TYR A 1 95 ? 0.537 -8.044 -3.496 1.00 98.81 95 TYR A O 1
ATOM 764 N N . SER A 1 96 ? 0.520 -6.673 -1.738 1.00 98.88 96 SER A N 1
ATOM 765 C CA . SER A 1 96 ? 1.960 -6.389 -1.786 1.00 98.88 96 SER A CA 1
ATOM 766 C C . SER A 1 96 ? 2.587 -6.740 -0.453 1.00 98.88 96 SER A C 1
ATOM 768 O O . SER A 1 96 ? 2.207 -6.153 0.561 1.00 98.88 96 SER A O 1
ATOM 770 N N . HIS A 1 97 ? 3.550 -7.656 -0.443 1.00 98.69 97 HIS A N 1
ATOM 771 C CA . HIS A 1 97 ? 4.211 -8.020 0.799 1.00 98.69 97 HIS A CA 1
ATOM 772 C C . HIS A 1 97 ? 5.688 -8.368 0.667 1.00 98.69 97 HIS A C 1
ATOM 774 O O . HIS A 1 97 ? 6.189 -8.609 -0.431 1.00 98.69 97 HIS A O 1
ATOM 780 N N . ASN A 1 98 ? 6.389 -8.371 1.802 1.00 98.38 98 ASN A N 1
ATOM 781 C CA . ASN A 1 98 ? 7.773 -8.832 1.907 1.00 98.38 98 ASN A CA 1
ATOM 782 C C . ASN A 1 98 ? 8.709 -8.209 0.852 1.00 98.38 98 ASN A C 1
ATOM 784 O O . ASN A 1 98 ? 9.485 -8.926 0.229 1.00 98.38 98 ASN A O 1
ATOM 788 N N . ALA A 1 99 ? 8.638 -6.899 0.595 1.00 98.31 99 ALA A N 1
ATOM 789 C CA . ALA A 1 99 ? 9.707 -6.258 -0.177 1.00 98.31 99 ALA A CA 1
ATOM 790 C C . ALA A 1 99 ? 11.036 -6.449 0.573 1.00 98.31 99 ALA A C 1
ATOM 792 O O . ALA A 1 99 ? 11.082 -6.166 1.770 1.00 98.31 99 ALA A O 1
ATOM 793 N N . HIS A 1 100 ? 12.074 -6.943 -0.107 1.00 97.25 100 HIS A N 1
ATOM 794 C CA . HIS A 1 100 ? 13.351 -7.248 0.535 1.00 97.25 100 HIS A CA 1
ATOM 795 C C . HIS A 1 100 ? 14.236 -6.007 0.607 1.00 97.25 100 HIS A C 1
ATOM 797 O O . HIS A 1 100 ? 14.983 -5.720 -0.339 1.00 97.25 100 HIS A O 1
ATOM 803 N N . ILE A 1 101 ? 14.124 -5.283 1.728 1.00 95.31 101 ILE A N 1
ATOM 804 C CA . ILE A 1 101 ? 14.661 -3.926 1.903 1.00 95.31 101 ILE A CA 1
ATOM 805 C C . ILE A 1 101 ? 14.065 -2.976 0.830 1.00 95.31 101 ILE A C 1
ATOM 807 O O . ILE A 1 101 ? 13.602 -3.373 -0.240 1.00 95.31 101 ILE A O 1
ATOM 811 N N . GLY A 1 102 ? 13.961 -1.677 1.112 1.00 97.38 102 GLY A N 1
ATOM 812 C CA . GLY A 1 102 ? 13.195 -0.773 0.238 1.00 97.38 102 GLY A CA 1
ATOM 813 C C . GLY A 1 102 ? 11.693 -0.835 0.537 1.00 97.38 102 GLY A C 1
ATOM 814 O O . GLY A 1 102 ? 11.323 -0.871 1.702 1.00 97.38 102 GLY A O 1
ATOM 815 N N . HIS A 1 103 ? 10.787 -0.706 -0.437 1.00 98.56 103 HIS A N 1
ATOM 816 C CA . HIS A 1 103 ? 9.370 -0.420 -0.146 1.00 98.56 103 HIS A CA 1
ATOM 817 C C . HIS A 1 103 ? 8.413 -1.405 -0.807 1.00 98.56 103 HIS A C 1
ATOM 819 O O . HIS A 1 103 ? 8.633 -1.864 -1.932 1.00 98.56 103 HIS A O 1
ATOM 825 N N . ASN A 1 104 ? 7.293 -1.661 -0.129 1.00 98.81 104 ASN A N 1
ATOM 826 C CA . ASN A 1 104 ? 6.175 -2.374 -0.736 1.00 98.81 104 ASN A CA 1
ATOM 827 C C . ASN A 1 104 ? 5.574 -1.556 -1.891 1.00 98.81 104 ASN A C 1
ATOM 829 O O . ASN A 1 104 ? 5.363 -2.085 -2.978 1.00 98.81 104 ASN A O 1
ATOM 833 N N . VAL A 1 105 ? 5.383 -0.249 -1.688 1.00 98.88 105 VAL A N 1
ATOM 834 C CA . VAL A 1 105 ? 4.924 0.686 -2.723 1.00 98.88 105 VAL A CA 1
ATOM 835 C C . VAL A 1 105 ? 5.737 1.974 -2.661 1.00 98.88 105 VAL A C 1
ATOM 837 O O . VAL A 1 105 ? 5.675 2.682 -1.663 1.00 98.88 105 VAL A O 1
ATOM 840 N N . LYS A 1 106 ? 6.449 2.337 -3.734 1.00 98.81 106 LYS A N 1
ATOM 841 C CA . LYS A 1 106 ? 7.036 3.678 -3.902 1.00 98.81 106 LYS A CA 1
ATOM 842 C C . LYS A 1 106 ? 6.417 4.361 -5.113 1.00 98.81 106 LYS A C 1
ATOM 844 O O . LYS A 1 106 ? 6.524 3.842 -6.223 1.00 98.81 106 LYS A O 1
ATOM 849 N N . SER A 1 107 ? 5.807 5.533 -4.928 1.00 98.81 107 SER A N 1
ATOM 850 C CA . SER A 1 107 ? 5.203 6.277 -6.039 1.00 98.81 107 SER A CA 1
ATOM 851 C C . SER A 1 107 ? 5.481 7.773 -6.010 1.00 98.81 107 SER A C 1
ATOM 853 O O . SER A 1 107 ? 5.102 8.484 -5.082 1.00 98.81 107 SER A O 1
ATOM 855 N N . ARG A 1 108 ? 6.074 8.275 -7.096 1.00 98.62 108 ARG A N 1
ATOM 856 C CA . ARG A 1 108 ? 6.219 9.707 -7.394 1.00 98.62 108 ARG A CA 1
ATOM 857 C C . ARG A 1 108 ? 5.131 10.233 -8.335 1.00 98.62 108 ARG A C 1
ATOM 859 O O . ARG A 1 108 ? 5.289 11.328 -8.878 1.00 98.62 108 ARG A O 1
ATOM 866 N N . ALA A 1 109 ? 4.044 9.490 -8.546 1.00 98.69 109 ALA A N 1
ATOM 867 C CA . ALA A 1 109 ? 2.915 9.958 -9.345 1.00 98.69 109 ALA A CA 1
ATOM 868 C C . ALA A 1 109 ? 2.268 11.208 -8.726 1.00 98.69 109 ALA A C 1
ATOM 870 O O . ALA A 1 109 ? 2.229 11.355 -7.501 1.00 98.69 109 ALA A O 1
ATOM 871 N N . LYS A 1 110 ? 1.721 12.097 -9.563 1.00 98.62 110 LYS A N 1
ATOM 872 C CA . LYS A 1 110 ? 0.995 13.285 -9.081 1.00 98.62 110 LYS A CA 1
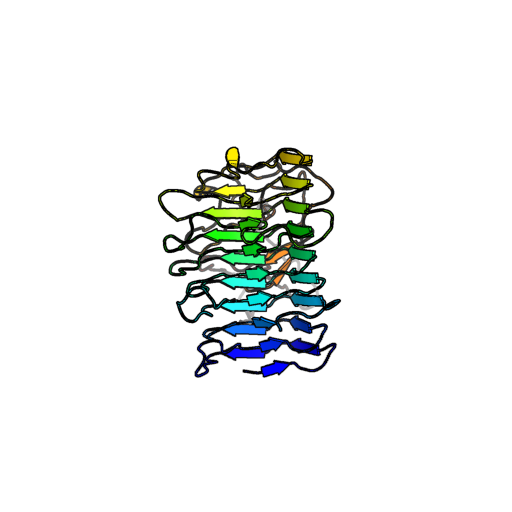ATOM 873 C C . LYS A 1 110 ? -0.288 12.929 -8.341 1.00 98.62 110 LYS A C 1
ATOM 875 O O . LYS A 1 110 ? -0.640 13.602 -7.371 1.00 98.62 110 LYS A O 1
ATOM 880 N N . ASN A 1 111 ? -0.986 11.900 -8.808 1.00 98.81 111 ASN A N 1
ATOM 881 C CA . ASN A 1 111 ? -2.189 11.367 -8.190 1.00 98.81 111 ASN A CA 1
ATOM 882 C C . ASN A 1 111 ? -1.960 9.900 -7.831 1.00 98.81 111 ASN A C 1
ATOM 884 O O . ASN A 1 111 ? -1.488 9.126 -8.663 1.00 98.81 111 ASN A O 1
ATOM 888 N N . ASN A 1 112 ? -2.331 9.508 -6.615 1.00 98.88 112 ASN A N 1
ATOM 889 C CA . ASN A 1 112 ? -2.286 8.117 -6.172 1.00 98.88 112 ASN A CA 1
ATOM 890 C C . ASN A 1 112 ? -3.650 7.713 -5.616 1.00 98.88 112 ASN A C 1
ATOM 892 O O . ASN A 1 112 ? -4.244 8.425 -4.806 1.00 98.88 112 ASN A O 1
ATOM 896 N N . THR A 1 113 ? -4.165 6.573 -6.059 1.00 98.94 113 THR A N 1
ATOM 897 C CA . THR A 1 113 ? -5.436 6.003 -5.601 1.00 98.94 113 THR A CA 1
ATOM 898 C C . THR A 1 113 ? -5.197 4.563 -5.180 1.00 98.94 113 THR A C 1
ATOM 900 O O . THR A 1 113 ? -5.139 3.666 -6.013 1.00 98.94 113 THR A O 1
ATOM 903 N N . ILE A 1 114 ? -5.023 4.372 -3.876 1.00 98.94 114 ILE A N 1
ATOM 904 C CA . ILE A 1 114 ? -4.652 3.112 -3.237 1.00 98.94 114 ILE A CA 1
ATOM 905 C C . ILE A 1 114 ? -5.864 2.632 -2.438 1.00 98.94 114 ILE A C 1
ATOM 907 O O . ILE A 1 114 ? -6.152 3.153 -1.357 1.00 98.94 114 ILE A O 1
ATOM 911 N N . LEU A 1 115 ? -6.628 1.699 -3.005 1.00 98.94 115 LEU A N 1
ATOM 912 C CA . LEU A 1 115 ? -7.919 1.284 -2.457 1.00 98.94 115 LEU A CA 1
ATOM 913 C C . LEU A 1 115 ? -7.976 -0.215 -2.181 1.00 98.94 115 LEU A C 1
ATOM 915 O O . LEU A 1 115 ? -7.686 -1.020 -3.060 1.00 98.94 115 LEU A O 1
ATOM 919 N N . TYR A 1 116 ? -8.462 -0.584 -1.000 1.00 98.69 116 TYR A N 1
ATOM 920 C CA . TYR A 1 116 ? -8.862 -1.964 -0.699 1.00 98.69 116 TYR A CA 1
ATOM 921 C C . TYR A 1 116 ? -7.728 -2.978 -0.893 1.00 98.69 116 TYR A C 1
ATOM 923 O O . TYR A 1 116 ? -7.970 -4.097 -1.325 1.00 98.69 116 TYR A O 1
ATOM 931 N N . ASN A 1 117 ? -6.483 -2.580 -0.630 1.00 98.94 117 ASN A N 1
ATOM 932 C CA . ASN A 1 117 ? -5.312 -3.439 -0.772 1.00 98.94 117 ASN A CA 1
ATOM 933 C C . ASN A 1 117 ? -4.915 -4.065 0.562 1.00 98.94 117 ASN A C 1
ATOM 935 O O . ASN A 1 117 ? -5.262 -3.578 1.641 1.00 98.94 117 ASN A O 1
ATOM 939 N N . ARG A 1 118 ? -4.096 -5.104 0.469 1.00 98.81 118 ARG A N 1
ATOM 940 C CA . ARG A 1 118 ? -3.364 -5.685 1.586 1.00 98.81 118 ARG A CA 1
ATOM 941 C C . ARG A 1 118 ? -1.876 -5.416 1.371 1.00 98.81 118 ARG A C 1
ATOM 943 O O . ARG A 1 118 ? -1.321 -5.836 0.360 1.00 98.81 118 ARG A O 1
ATOM 950 N N . ILE A 1 119 ? -1.249 -4.661 2.271 1.00 98.94 119 ILE A N 1
ATOM 951 C CA . ILE A 1 119 ? 0.134 -4.186 2.120 1.00 98.94 119 ILE A CA 1
ATOM 952 C C . ILE A 1 119 ? 0.894 -4.449 3.420 1.00 98.94 119 ILE A C 1
ATOM 954 O O . ILE A 1 119 ? 0.542 -3.875 4.450 1.00 98.94 119 ILE A O 1
ATOM 958 N N . MET A 1 120 ? 1.894 -5.334 3.415 1.00 98.31 120 MET A N 1
ATOM 959 C CA . MET A 1 120 ? 2.473 -5.817 4.676 1.00 98.31 120 MET A CA 1
ATOM 960 C C . MET A 1 120 ? 3.875 -6.418 4.604 1.00 98.31 120 MET A C 1
ATOM 962 O O . MET A 1 120 ? 4.385 -6.708 3.534 1.00 98.31 120 MET A O 1
ATOM 966 N N . ASP A 1 121 ? 4.480 -6.655 5.761 1.00 98.25 121 ASP A N 1
ATOM 967 C CA . ASP A 1 121 ? 5.741 -7.406 5.878 1.00 98.25 121 ASP A CA 1
ATOM 968 C C . ASP A 1 121 ? 5.560 -8.883 6.250 1.00 98.25 121 ASP A C 1
ATOM 970 O O . ASP A 1 121 ? 6.493 -9.666 6.126 1.00 98.25 121 ASP A O 1
ATOM 974 N N . GLU A 1 122 ? 4.379 -9.268 6.737 1.00 96.44 122 GLU A N 1
ATOM 975 C CA . GLU A 1 122 ? 4.153 -10.578 7.364 1.00 96.44 122 GLU A CA 1
ATOM 976 C C . GLU A 1 122 ? 5.245 -10.937 8.399 1.00 96.44 122 GLU A C 1
ATOM 978 O O . GLU A 1 122 ? 5.687 -10.078 9.165 1.00 96.44 122 GLU A O 1
ATOM 983 N N . SER A 1 123 ? 5.625 -12.213 8.505 1.00 93.94 123 SER A N 1
ATOM 984 C CA . SER A 1 123 ? 6.387 -12.730 9.649 1.00 93.94 123 SER A CA 1
ATOM 985 C C . SER A 1 123 ? 7.874 -12.390 9.614 1.00 93.94 123 SER A C 1
ATOM 987 O O . SER A 1 123 ? 8.534 -12.335 10.659 1.00 93.94 123 SER A O 1
ATOM 989 N N . ASP A 1 124 ? 8.407 -12.231 8.409 1.00 95.00 124 ASP A N 1
ATOM 990 C CA . ASP A 1 124 ? 9.832 -12.194 8.101 1.00 95.00 124 ASP A CA 1
ATOM 991 C C . ASP A 1 124 ? 10.229 -11.029 7.189 1.00 95.00 124 ASP A C 1
ATOM 993 O O . ASP A 1 124 ? 11.424 -10.765 7.074 1.00 95.00 124 ASP A O 1
ATOM 997 N N . GLY A 1 125 ? 9.272 -10.301 6.604 1.00 96.88 125 GLY A N 1
ATOM 998 C CA . GLY A 1 125 ? 9.550 -9.162 5.737 1.00 96.88 125 GLY A CA 1
ATOM 999 C C . GLY A 1 125 ? 10.283 -8.037 6.458 1.00 96.88 125 GLY A C 1
ATOM 1000 O O . GLY A 1 125 ? 10.017 -7.720 7.619 1.00 96.88 125 GLY A O 1
ATOM 1001 N N . ASP A 1 126 ? 11.216 -7.434 5.737 1.00 97.69 126 ASP A N 1
ATOM 1002 C CA . ASP A 1 126 ? 12.143 -6.406 6.197 1.00 97.69 126 ASP A CA 1
ATOM 1003 C C . ASP A 1 126 ? 12.010 -5.129 5.357 1.00 97.69 126 ASP A C 1
ATOM 1005 O O . ASP A 1 126 ? 12.982 -4.403 5.146 1.00 97.69 126 ASP A O 1
ATOM 1009 N N . SER A 1 127 ? 10.798 -4.832 4.869 1.00 97.88 127 SER A N 1
ATOM 1010 C CA . SER A 1 127 ? 10.590 -3.602 4.114 1.00 97.88 127 SER A CA 1
ATOM 1011 C C . SER A 1 127 ? 10.800 -2.373 5.004 1.00 97.88 127 SER A C 1
ATOM 1013 O O . SER A 1 127 ? 10.663 -2.391 6.227 1.00 97.88 127 SER A O 1
ATOM 1015 N N . SER A 1 128 ? 11.173 -1.271 4.374 1.00 98.00 128 SER A N 1
ATOM 1016 C CA . SER A 1 128 ? 11.379 0.018 5.014 1.00 98.00 128 SER A CA 1
ATOM 1017 C C . SER A 1 128 ? 10.043 0.722 5.263 1.00 98.00 128 SER A C 1
ATOM 1019 O O . SER A 1 128 ? 9.569 0.750 6.395 1.00 98.00 128 SER A O 1
ATOM 1021 N N . TYR A 1 129 ? 9.402 1.248 4.217 1.00 98.56 129 TYR A N 1
ATOM 1022 C CA . TYR A 1 129 ? 8.044 1.789 4.279 1.00 98.56 129 TYR A CA 1
ATOM 1023 C C . TYR A 1 129 ? 7.079 0.841 3.562 1.00 98.56 129 TYR A C 1
ATOM 1025 O O . TYR A 1 129 ? 7.400 0.296 2.499 1.00 98.56 129 TYR A O 1
ATOM 1033 N N . LEU A 1 130 ? 5.856 0.714 4.081 1.00 98.88 130 LEU A N 1
ATOM 1034 C CA . LEU A 1 130 ? 4.787 0.013 3.367 1.00 98.88 130 LEU A CA 1
ATOM 1035 C C . LEU A 1 130 ? 4.341 0.821 2.143 1.00 98.88 130 LEU A C 1
ATOM 1037 O O . LEU A 1 130 ? 4.166 0.269 1.057 1.00 98.88 130 LEU A O 1
ATOM 1041 N N . ILE A 1 131 ? 4.198 2.137 2.308 1.00 98.94 131 ILE A N 1
ATOM 1042 C CA . ILE A 1 131 ? 3.963 3.072 1.209 1.00 98.94 131 ILE A CA 1
ATOM 1043 C C . ILE A 1 131 ? 4.850 4.301 1.383 1.00 98.94 131 ILE A C 1
ATOM 1045 O O . ILE A 1 131 ? 4.825 4.961 2.422 1.00 98.94 131 ILE A O 1
ATOM 1049 N N . ASP A 1 132 ? 5.545 4.656 0.311 1.00 98.88 132 ASP A N 1
ATOM 1050 C CA . ASP A 1 132 ? 6.280 5.899 0.172 1.00 98.88 132 ASP A CA 1
ATOM 1051 C C . ASP A 1 132 ? 5.711 6.751 -0.970 1.00 98.88 132 ASP A C 1
ATOM 1053 O O . ASP A 1 132 ? 5.626 6.304 -2.122 1.00 98.88 132 ASP A O 1
ATOM 1057 N N . PHE A 1 133 ? 5.363 8.003 -0.658 1.00 98.81 133 PHE A N 1
ATOM 1058 C CA . PHE A 1 133 ? 5.024 9.040 -1.637 1.00 98.81 133 PHE A CA 1
ATOM 1059 C C . PHE A 1 133 ? 6.107 10.127 -1.652 1.00 98.81 133 PHE A C 1
ATOM 1061 O O . PHE A 1 133 ? 5.878 11.218 -1.109 1.00 98.81 133 PHE A O 1
ATOM 1068 N N . PRO A 1 134 ? 7.277 9.889 -2.285 1.00 98.50 134 PRO A N 1
ATOM 1069 C CA . PRO A 1 134 ? 8.444 10.748 -2.121 1.00 98.50 134 PRO A CA 1
ATOM 1070 C C . PRO A 1 134 ? 8.196 12.216 -2.437 1.00 98.50 134 PRO A C 1
ATOM 1072 O O . PRO A 1 134 ? 8.749 13.089 -1.772 1.00 98.50 134 PRO A O 1
ATOM 1075 N N . TYR A 1 135 ? 7.368 12.481 -3.453 1.00 98.31 135 TYR A N 1
ATOM 1076 C CA . TYR A 1 135 ? 7.083 13.826 -3.960 1.00 98.31 135 TYR A CA 1
ATOM 1077 C C . TYR A 1 135 ? 5.762 14.418 -3.462 1.00 98.31 135 TYR A C 1
ATOM 1079 O O . TYR A 1 135 ? 5.315 15.450 -3.972 1.00 98.31 135 TYR A O 1
ATOM 1087 N N . GLY A 1 136 ? 5.126 13.762 -2.489 1.00 97.50 136 GLY A N 1
ATOM 1088 C CA . GLY A 1 136 ? 3.756 14.062 -2.103 1.00 97.50 136 GLY A CA 1
ATOM 1089 C C . GLY A 1 136 ? 2.794 13.768 -3.257 1.00 97.50 136 GLY A C 1
ATOM 1090 O O . GLY A 1 136 ? 2.917 12.760 -3.948 1.00 97.50 136 GLY A O 1
ATOM 1091 N N . GLY A 1 137 ? 1.814 14.637 -3.457 1.00 96.44 137 GLY A N 1
ATOM 1092 C CA . GLY A 1 137 ? 0.811 14.587 -4.513 1.00 96.44 137 GLY A CA 1
ATOM 1093 C C . GLY A 1 137 ? -0.606 14.713 -3.961 1.00 96.44 137 GLY A C 1
ATOM 1094 O O . GLY A 1 137 ? -0.826 15.150 -2.832 1.00 96.44 137 GLY A O 1
ATOM 1095 N N . ASN A 1 138 ? -1.579 14.318 -4.776 1.00 98.12 138 ASN A N 1
ATOM 1096 C CA . ASN A 1 138 ? -2.956 14.081 -4.360 1.00 98.12 138 ASN A CA 1
ATOM 1097 C C . ASN A 1 138 ? -3.132 12.576 -4.128 1.00 98.12 138 ASN A C 1
ATOM 1099 O O . ASN A 1 138 ? -3.316 11.796 -5.062 1.00 98.12 138 ASN A O 1
ATOM 1103 N N . ASN A 1 139 ? -3.033 12.179 -2.867 1.00 98.56 139 ASN A N 1
ATOM 1104 C CA . ASN A 1 139 ? -2.956 10.793 -2.438 1.00 98.56 139 ASN A CA 1
ATOM 1105 C C . ASN A 1 139 ? -4.247 10.397 -1.720 1.00 98.56 139 ASN A C 1
ATOM 1107 O O . ASN A 1 139 ? -4.659 11.046 -0.758 1.00 98.56 139 ASN A O 1
ATOM 1111 N N . VAL A 1 140 ? -4.885 9.329 -2.190 1.00 98.81 140 VAL A N 1
ATOM 1112 C CA . VAL A 1 140 ? -6.106 8.759 -1.615 1.00 98.81 140 VAL A CA 1
ATOM 1113 C C . VAL A 1 140 ? -5.829 7.307 -1.245 1.00 98.81 140 VAL A C 1
ATOM 1115 O O . VAL A 1 140 ? -5.608 6.480 -2.123 1.00 98.81 140 VAL A O 1
ATOM 1118 N N . VAL A 1 141 ? -5.845 7.017 0.053 1.00 98.94 141 VAL A N 1
ATOM 1119 C CA . VAL A 1 141 ? -5.518 5.728 0.666 1.00 98.94 141 VAL A CA 1
ATOM 1120 C C . VAL A 1 141 ? -6.719 5.296 1.505 1.00 98.94 141 VAL A C 1
ATOM 1122 O O . VAL A 1 141 ? -6.924 5.798 2.611 1.00 98.94 141 VAL A O 1
ATOM 1125 N N . ILE A 1 142 ? -7.575 4.436 0.950 1.00 98.94 142 ILE A N 1
ATOM 1126 C CA . ILE A 1 142 ? -8.862 4.092 1.570 1.00 98.94 142 ILE A CA 1
ATOM 1127 C C . ILE A 1 142 ? -9.069 2.583 1.659 1.00 98.94 142 ILE A C 1
ATOM 1129 O O . ILE A 1 142 ? -8.921 1.876 0.662 1.00 98.94 142 ILE A O 1
ATOM 1133 N N . GLY A 1 143 ? -9.511 2.094 2.819 1.00 98.75 143 GLY A N 1
ATOM 1134 C CA . GLY A 1 143 ? -9.952 0.703 2.952 1.00 98.75 143 GLY A CA 1
ATOM 1135 C C . GLY A 1 143 ? -8.822 -0.326 2.904 1.00 98.75 143 GLY A C 1
ATOM 1136 O O . GLY A 1 143 ? -9.090 -1.482 2.600 1.00 98.75 143 GLY A O 1
ATOM 1137 N N . ASN A 1 144 ? -7.565 0.075 3.115 1.00 98.94 144 ASN A N 1
ATOM 1138 C CA . ASN A 1 144 ? -6.417 -0.826 3.027 1.00 98.94 144 ASN A CA 1
ATOM 1139 C C . ASN A 1 144 ? -6.094 -1.455 4.384 1.00 98.94 144 ASN A C 1
ATOM 1141 O O . ASN A 1 144 ? -6.243 -0.830 5.436 1.00 98.94 144 ASN A O 1
ATOM 1145 N N . LEU A 1 145 ? -5.581 -2.680 4.340 1.00 98.88 145 LEU A N 1
ATOM 1146 C CA . LEU A 1 145 ? -4.980 -3.356 5.477 1.00 98.88 145 LEU A CA 1
ATOM 1147 C C . LEU A 1 145 ? -3.455 -3.218 5.409 1.00 98.88 145 LEU A C 1
ATOM 1149 O O . LEU A 1 145 ? -2.828 -3.737 4.484 1.00 98.88 145 LEU A O 1
ATOM 1153 N N . PHE A 1 146 ? -2.880 -2.565 6.415 1.00 98.94 146 PHE A N 1
ATOM 1154 C CA . PHE A 1 146 ? -1.448 -2.380 6.604 1.00 98.94 146 PHE A CA 1
ATOM 1155 C C . PHE A 1 146 ? -0.935 -3.231 7.762 1.00 98.94 146 PHE A C 1
ATOM 1157 O O . PHE A 1 146 ? -1.496 -3.176 8.856 1.00 98.94 146 PHE A O 1
ATOM 1164 N N . HIS A 1 147 ? 0.159 -3.961 7.548 1.00 98.75 147 HIS A N 1
ATOM 1165 C CA . HIS A 1 147 ? 0.862 -4.656 8.627 1.00 98.75 147 HIS A CA 1
ATOM 1166 C C . HIS A 1 147 ? 2.378 -4.444 8.549 1.00 98.75 147 HIS A C 1
ATOM 1168 O O . HIS A 1 147 ? 3.014 -4.858 7.583 1.00 98.75 147 HIS A O 1
ATOM 1174 N N . GLN A 1 148 ? 2.942 -3.816 9.579 1.00 98.69 148 GLN A N 1
ATOM 1175 C CA . GLN A 1 148 ? 4.376 -3.593 9.735 1.00 98.69 148 GLN A CA 1
ATOM 1176 C C . GLN A 1 148 ? 4.966 -4.683 10.620 1.00 98.69 148 GLN A C 1
ATOM 1178 O O . GLN A 1 148 ? 4.585 -4.824 11.785 1.00 98.69 148 GLN A O 1
ATOM 1183 N N . GLY A 1 149 ? 5.894 -5.440 10.048 1.00 97.88 149 GLY A N 1
ATOM 1184 C CA . GLY A 1 149 ? 6.535 -6.566 10.709 1.00 97.88 149 GLY A CA 1
ATOM 1185 C C . GLY A 1 149 ? 7.633 -6.119 11.667 1.00 97.88 149 GLY A C 1
ATOM 1186 O O . GLY A 1 149 ? 8.180 -5.017 11.577 1.00 97.88 149 GLY A O 1
ATOM 1187 N N . LYS A 1 150 ? 8.013 -7.018 12.575 1.00 97.38 150 LYS A N 1
ATOM 1188 C CA . LYS A 1 150 ? 9.076 -6.785 13.567 1.00 97.38 150 LYS A CA 1
ATOM 1189 C C . LYS A 1 150 ? 10.428 -6.372 12.957 1.00 97.38 150 LYS A C 1
ATOM 1191 O O . LYS A 1 150 ? 11.185 -5.638 13.592 1.00 97.38 150 LYS A O 1
ATOM 1196 N N . ASN A 1 151 ? 10.719 -6.826 11.734 1.00 97.44 151 ASN A N 1
ATOM 1197 C CA . ASN A 1 151 ? 11.993 -6.601 11.048 1.00 97.44 151 ASN A CA 1
ATOM 1198 C C . ASN A 1 151 ? 12.009 -5.324 10.188 1.00 97.44 151 ASN A C 1
ATOM 1200 O O . ASN A 1 151 ? 13.056 -5.018 9.624 1.00 97.44 151 ASN A O 1
ATOM 1204 N N . ALA A 1 152 ? 10.898 -4.584 10.085 1.00 97.62 152 ALA A N 1
ATOM 1205 C CA . ALA A 1 152 ? 10.816 -3.405 9.224 1.00 97.62 152 ALA A CA 1
ATOM 1206 C C . ALA A 1 152 ? 11.922 -2.381 9.538 1.00 97.62 152 ALA A C 1
ATOM 1208 O O . ALA A 1 152 ? 12.168 -2.070 10.707 1.00 97.62 152 ALA A O 1
ATOM 1209 N N . GLU A 1 153 ? 12.593 -1.836 8.519 1.00 96.62 153 GLU A N 1
ATOM 1210 C CA . GLU A 1 153 ? 13.765 -0.970 8.740 1.00 96.62 153 GLU A CA 1
ATOM 1211 C C . GLU A 1 153 ? 13.383 0.369 9.374 1.00 96.62 153 GLU A C 1
ATOM 1213 O O . GLU A 1 153 ? 14.067 0.867 10.275 1.00 96.62 153 GLU A O 1
ATOM 1218 N N . ASN A 1 154 ? 12.276 0.955 8.912 1.00 97.12 154 ASN A N 1
ATOM 1219 C CA . ASN A 1 154 ? 11.815 2.254 9.375 1.00 97.12 154 ASN A CA 1
ATOM 1220 C C . ASN A 1 154 ? 10.650 2.124 10.358 1.00 97.12 154 ASN A C 1
ATOM 1222 O O . ASN A 1 154 ? 9.784 1.273 10.193 1.00 97.12 154 ASN A O 1
ATOM 1226 N N . PRO A 1 155 ? 10.554 3.017 11.359 1.00 97.38 155 PRO A N 1
ATOM 1227 C CA . PRO A 1 155 ? 9.448 3.015 12.317 1.00 97.38 155 PRO A CA 1
ATOM 1228 C C . PRO A 1 155 ? 8.119 3.502 11.718 1.00 97.38 155 PRO A C 1
ATOM 1230 O O . PRO A 1 155 ? 7.122 3.583 12.422 1.00 97.38 155 PRO A O 1
ATOM 1233 N N . THR A 1 156 ? 8.097 3.915 10.450 1.00 98.19 156 THR A N 1
ATOM 1234 C CA . THR A 1 156 ? 6.934 4.536 9.803 1.00 98.19 156 THR A CA 1
ATOM 1235 C C . THR A 1 156 ? 6.329 3.598 8.766 1.00 98.19 156 THR A C 1
ATOM 1237 O O . THR A 1 156 ? 7.064 2.991 7.999 1.00 98.19 156 THR A O 1
ATOM 1240 N N . MET A 1 157 ? 4.999 3.519 8.695 1.00 98.75 157 MET A N 1
ATOM 1241 C CA . MET A 1 157 ? 4.301 2.680 7.710 1.00 98.75 157 MET A CA 1
ATOM 1242 C C . MET A 1 157 ? 4.037 3.424 6.389 1.00 98.75 157 MET A C 1
ATOM 1244 O O . MET A 1 157 ? 4.332 2.903 5.314 1.00 98.75 157 MET A O 1
ATOM 1248 N N . LEU A 1 158 ? 3.488 4.641 6.468 1.00 98.81 158 LEU A N 1
ATOM 1249 C CA . LEU A 1 158 ? 3.113 5.487 5.332 1.00 98.81 158 LEU A CA 1
ATOM 1250 C C . LEU A 1 158 ? 3.811 6.850 5.419 1.00 98.81 158 LEU A C 1
ATOM 1252 O O . LEU A 1 158 ? 3.778 7.506 6.461 1.00 98.81 158 LEU A O 1
ATOM 1256 N N . THR A 1 159 ? 4.382 7.326 4.314 1.00 98.44 159 THR A N 1
ATOM 1257 C CA . THR A 1 159 ? 5.017 8.651 4.255 1.00 98.44 159 THR A CA 1
ATOM 1258 C C . THR A 1 159 ? 4.334 9.588 3.263 1.00 98.44 159 THR A C 1
ATOM 1260 O O . THR A 1 159 ? 3.733 9.180 2.266 1.00 98.44 159 THR A O 1
ATOM 1263 N N . HIS A 1 160 ? 4.475 10.887 3.519 1.00 97.69 160 HIS A N 1
ATOM 1264 C CA . HIS A 1 160 ? 4.165 11.939 2.564 1.00 97.69 160 HIS A CA 1
ATOM 1265 C C . HIS A 1 160 ? 5.352 12.882 2.402 1.00 97.69 160 HIS A C 1
ATOM 1267 O O . HIS A 1 160 ? 5.832 13.470 3.374 1.00 97.69 160 HIS A O 1
ATOM 1273 N N . ALA A 1 161 ? 5.775 13.047 1.151 1.00 97.00 161 ALA A N 1
ATOM 1274 C CA . ALA A 1 161 ? 6.798 13.992 0.728 1.00 97.00 161 ALA A CA 1
ATOM 1275 C C . ALA A 1 161 ? 8.191 13.871 1.405 1.00 97.00 161 ALA A C 1
ATOM 1277 O O . ALA A 1 161 ? 8.819 14.910 1.608 1.00 97.00 161 ALA A O 1
ATOM 1278 N N . PRO A 1 162 ? 8.736 12.672 1.727 1.00 97.00 162 PRO A N 1
ATOM 1279 C CA . PRO A 1 162 ? 10.065 12.557 2.346 1.00 97.00 162 PRO A CA 1
ATOM 1280 C C . PRO A 1 162 ? 11.226 13.069 1.492 1.00 97.00 162 PRO A C 1
ATOM 1282 O O . PRO A 1 162 ? 12.266 13.413 2.045 1.00 97.00 162 PRO A O 1
ATOM 1285 N N . GLU A 1 163 ? 11.079 13.141 0.165 1.00 97.00 163 GLU A N 1
ATOM 1286 C CA . GLU A 1 163 ? 12.115 13.704 -0.711 1.00 97.00 163 GLU A CA 1
ATOM 1287 C C . GLU A 1 163 ? 11.895 15.193 -1.017 1.00 97.00 163 GLU A C 1
ATOM 1289 O O . GLU A 1 163 ? 12.867 15.845 -1.400 1.00 97.00 163 GLU A O 1
ATOM 1294 N N . ARG A 1 164 ? 10.652 15.697 -0.863 1.00 95.38 164 ARG A N 1
ATOM 1295 C CA . ARG A 1 164 ? 10.155 17.095 -0.974 1.00 95.38 164 ARG A CA 1
ATOM 1296 C C . ARG A 1 164 ? 8.791 17.134 -1.666 1.00 95.38 164 ARG A C 1
ATOM 1298 O O . ARG A 1 164 ? 8.536 16.383 -2.600 1.00 95.38 164 ARG A O 1
ATOM 1305 N N . ALA A 1 165 ? 7.940 18.086 -1.304 1.00 93.88 165 ALA A N 1
ATOM 1306 C CA . ALA A 1 165 ? 6.627 18.320 -1.908 1.00 93.88 165 ALA A CA 1
ATOM 1307 C C . ALA A 1 165 ? 6.729 18.946 -3.321 1.00 93.88 165 ALA A C 1
ATOM 1309 O O . ALA A 1 165 ? 6.558 20.160 -3.511 1.00 93.88 165 ALA A O 1
ATOM 1310 N N . LEU A 1 166 ? 7.057 18.120 -4.322 1.00 93.69 166 LEU A N 1
ATOM 1311 C CA . LEU A 1 166 ? 7.288 18.527 -5.716 1.00 93.69 166 LEU A CA 1
ATOM 1312 C C . LEU A 1 166 ? 6.066 18.368 -6.632 1.00 93.69 166 LEU A C 1
ATOM 1314 O O . LEU A 1 166 ? 6.000 19.043 -7.658 1.00 93.69 166 LEU A O 1
ATOM 1318 N N . ASN A 1 167 ? 5.112 17.498 -6.292 1.00 91.69 167 ASN A N 1
ATOM 1319 C CA . ASN A 1 167 ? 3.942 17.239 -7.137 1.00 91.69 167 ASN A CA 1
ATOM 1320 C C . ASN A 1 167 ? 2.790 18.203 -6.856 1.00 91.69 167 ASN A C 1
ATOM 1322 O O . ASN A 1 167 ? 2.461 18.411 -5.704 1.00 91.69 167 ASN A O 1
ATOM 1326 N N . ASN A 1 168 ? 2.086 18.668 -7.891 1.00 90.94 168 ASN A N 1
ATOM 1327 C CA . ASN A 1 168 ? 0.899 19.532 -7.790 1.00 90.94 168 ASN A CA 1
ATOM 1328 C C . ASN A 1 168 ? 1.129 20.884 -7.080 1.00 90.94 168 ASN A C 1
ATOM 1330 O O . ASN A 1 168 ? 2.029 21.075 -6.263 1.00 90.94 168 ASN A O 1
ATOM 1334 N N . GLU A 1 169 ? 0.257 21.848 -7.375 1.00 88.81 169 GLU A N 1
ATOM 1335 C CA . GLU A 1 169 ? 0.215 23.105 -6.617 1.00 88.81 169 GLU A CA 1
ATOM 1336 C C . GLU A 1 169 ? -0.291 22.872 -5.190 1.00 88.81 169 GLU A C 1
ATOM 1338 O O . GLU A 1 169 ? 0.243 23.454 -4.250 1.00 88.81 169 GLU A O 1
ATOM 1343 N N . LYS A 1 170 ? -1.277 21.975 -5.039 1.00 90.81 170 LYS A N 1
ATOM 1344 C CA . LYS A 1 170 ? -1.836 21.550 -3.752 1.00 90.81 170 LYS A CA 1
ATOM 1345 C C . LYS A 1 170 ? -1.462 20.104 -3.436 1.00 90.81 170 LYS A C 1
ATOM 1347 O O . LYS A 1 170 ? -1.749 19.198 -4.220 1.00 90.81 170 LYS A O 1
ATOM 1352 N N . GLN A 1 171 ? -0.892 19.902 -2.259 1.00 93.94 171 GLN A N 1
ATOM 1353 C CA . GLN A 1 171 ? -0.589 18.619 -1.642 1.00 93.94 171 GLN A CA 1
ATOM 1354 C C . GLN A 1 171 ? -1.793 18.147 -0.833 1.00 93.94 171 GLN A C 1
ATOM 1356 O O . GLN A 1 171 ? -2.226 18.809 0.111 1.00 93.94 171 GLN A O 1
ATOM 1361 N N . ARG A 1 172 ? -2.359 16.998 -1.188 1.00 95.81 172 ARG A N 1
ATOM 1362 C CA . ARG A 1 172 ? -3.543 16.465 -0.518 1.00 95.81 172 ARG A CA 1
ATOM 1363 C C . ARG A 1 172 ? -3.316 15.020 -0.134 1.00 95.81 172 ARG A C 1
ATOM 1365 O O . ARG A 1 172 ? -2.888 14.218 -0.957 1.00 95.81 172 ARG A O 1
ATOM 1372 N N . LEU A 1 173 ? -3.676 14.678 1.092 1.00 97.19 173 LEU A N 1
ATOM 1373 C CA . LEU A 1 173 ? -3.594 13.319 1.590 1.00 97.19 173 LEU A CA 1
ATOM 1374 C C . LEU A 1 173 ? -4.892 12.937 2.298 1.00 97.19 173 LEU A C 1
ATOM 1376 O O . LEU A 1 173 ? -5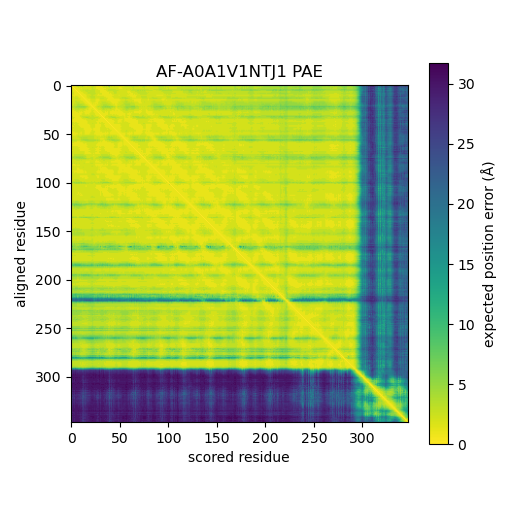.313 13.585 3.252 1.00 97.19 173 LEU A O 1
ATOM 1380 N N . VAL A 1 174 ? -5.525 11.874 1.813 1.00 98.44 174 VAL A N 1
ATOM 1381 C CA . VAL A 1 174 ? -6.667 11.225 2.457 1.00 98.44 174 VAL A CA 1
ATOM 1382 C C . VAL A 1 174 ? -6.261 9.813 2.831 1.00 98.44 174 VAL A C 1
ATOM 1384 O O . VAL A 1 174 ? -5.937 9.020 1.955 1.00 98.44 174 VAL A O 1
ATOM 1387 N N . VAL A 1 175 ? -6.319 9.508 4.117 1.00 98.75 175 VAL A N 1
ATOM 1388 C CA . VAL A 1 175 ? -6.074 8.202 4.717 1.00 98.75 175 VAL A CA 1
ATOM 1389 C C . VAL A 1 175 ? -7.306 7.875 5.545 1.00 98.75 175 VAL A C 1
ATOM 1391 O O . VAL A 1 175 ? -7.470 8.393 6.648 1.00 98.75 175 VAL A O 1
ATOM 1394 N N . ALA A 1 176 ? -8.225 7.092 4.987 1.00 98.69 176 ALA A N 1
ATOM 1395 C CA . ALA A 1 176 ? -9.488 6.819 5.660 1.00 98.69 176 ALA A CA 1
ATOM 1396 C C . ALA A 1 176 ? -9.889 5.351 5.637 1.00 98.69 176 ALA A C 1
ATOM 1398 O O . ALA A 1 176 ? -9.686 4.671 4.635 1.00 98.69 176 ALA A O 1
ATOM 1399 N N . TYR A 1 177 ? -10.514 4.876 6.715 1.00 98.81 177 TYR A N 1
ATOM 1400 C CA . TYR A 1 177 ? -10.985 3.490 6.797 1.00 98.81 177 TYR A CA 1
ATOM 1401 C C . TYR A 1 177 ? -9.876 2.459 6.555 1.00 98.81 177 TYR A C 1
ATOM 1403 O O . TYR A 1 177 ? -10.115 1.427 5.945 1.00 98.81 177 TYR A O 1
ATOM 1411 N N . ASN A 1 178 ? -8.637 2.728 6.966 1.00 98.94 178 ASN A N 1
ATOM 1412 C CA . ASN A 1 178 ? -7.559 1.740 6.888 1.00 98.94 178 ASN A CA 1
ATOM 1413 C C . ASN A 1 178 ? -7.375 1.058 8.245 1.00 98.94 178 ASN A C 1
ATOM 1415 O O . ASN A 1 178 ? -7.628 1.663 9.286 1.00 98.94 178 ASN A O 1
ATOM 1419 N N . THR A 1 179 ? -6.896 -0.183 8.236 1.00 98.88 179 THR A N 1
ATOM 1420 C CA . THR A 1 179 ? -6.441 -0.871 9.450 1.00 98.88 179 THR A CA 1
ATOM 1421 C C . THR A 1 179 ? -4.919 -0.907 9.443 1.00 98.88 179 THR A C 1
ATOM 1423 O O . THR A 1 179 ? -4.338 -1.487 8.533 1.00 98.88 179 THR A O 1
ATOM 1426 N N . PHE A 1 180 ? -4.280 -0.305 10.443 1.00 98.88 180 PHE A N 1
ATOM 1427 C CA . PHE A 1 180 ? -2.836 -0.336 10.666 1.00 98.88 180 PHE A CA 1
ATOM 1428 C C . PHE A 1 180 ? -2.517 -1.278 11.823 1.00 98.88 180 PHE A C 1
ATOM 1430 O O . PHE A 1 180 ? -3.008 -1.082 12.934 1.00 98.88 180 PHE A O 1
ATOM 1437 N N . VAL A 1 181 ? -1.678 -2.277 11.576 1.00 98.75 181 VAL A N 1
ATOM 1438 C CA . VAL A 1 181 ? -1.174 -3.194 12.601 1.00 98.75 181 VAL A CA 1
ATOM 1439 C C . VAL A 1 181 ? 0.342 -3.128 12.616 1.00 98.75 181 VAL A C 1
ATOM 1441 O O . VAL A 1 181 ? 0.975 -3.258 11.575 1.00 98.75 181 VAL A O 1
ATOM 1444 N N . ASN A 1 182 ? 0.928 -2.928 13.787 1.00 98.44 182 ASN A N 1
ATOM 1445 C CA . ASN A 1 182 ? 2.371 -2.910 13.953 1.00 98.44 182 ASN A CA 1
ATOM 1446 C C . ASN A 1 182 ? 2.827 -3.966 14.966 1.00 98.44 182 ASN A C 1
ATOM 1448 O O . ASN A 1 182 ? 2.298 -4.033 16.077 1.00 98.44 182 ASN A O 1
ATOM 1452 N N . GLU A 1 183 ? 3.864 -4.711 14.589 1.00 97.25 183 GLU A N 1
ATOM 1453 C CA . GLU A 1 183 ? 4.582 -5.665 15.441 1.00 97.25 183 GLU A CA 1
ATOM 1454 C C . GLU A 1 183 ? 6.025 -5.226 15.745 1.00 97.25 183 GLU A C 1
ATOM 1456 O O . GLU A 1 183 ? 6.757 -5.931 16.439 1.00 97.25 183 GLU A O 1
ATOM 1461 N N . ARG A 1 184 ? 6.460 -4.065 15.240 1.00 95.50 184 ARG A N 1
ATOM 1462 C CA . ARG A 1 184 ? 7.783 -3.509 15.531 1.00 95.50 184 ARG A CA 1
ATOM 1463 C C . ARG A 1 184 ? 7.860 -2.954 16.953 1.00 95.50 184 ARG A C 1
ATOM 1465 O O . ARG A 1 184 ? 6.969 -2.229 17.400 1.00 95.50 184 ARG A O 1
ATOM 1472 N N . ASP A 1 185 ? 8.973 -3.228 17.625 1.00 93.00 185 ASP A N 1
ATOM 1473 C CA . ASP A 1 185 ? 9.328 -2.609 18.902 1.00 93.00 185 ASP A CA 1
ATOM 1474 C C . ASP A 1 185 ? 9.881 -1.181 18.724 1.00 93.00 185 ASP A C 1
ATOM 1476 O O . ASP A 1 185 ? 10.347 -0.780 17.660 1.00 93.00 185 ASP A O 1
ATOM 1480 N N . GLY A 1 186 ? 9.913 -0.395 19.801 1.00 93.75 186 GLY A N 1
ATOM 1481 C CA . GLY A 1 186 ? 10.520 0.942 19.763 1.00 93.75 186 GLY A CA 1
ATOM 1482 C C . GLY A 1 186 ? 9.580 2.019 19.216 1.00 93.75 186 GLY A C 1
ATOM 1483 O O . GLY A 1 186 ? 8.435 2.103 19.655 1.00 93.75 186 GLY A O 1
ATOM 1484 N N . GLU A 1 187 ? 10.081 2.937 18.390 1.00 94.25 187 GLU A N 1
ATOM 1485 C CA . GLU A 1 187 ? 9.267 4.000 17.780 1.00 94.25 187 GLU A CA 1
ATOM 1486 C C . GLU A 1 187 ? 8.400 3.431 16.653 1.00 94.25 187 GLU A C 1
ATOM 1488 O O . GLU A 1 187 ? 8.881 2.627 15.860 1.00 94.25 187 GLU A O 1
ATOM 1493 N N . THR A 1 188 ? 7.127 3.833 16.594 1.00 96.81 188 THR A N 1
ATOM 1494 C CA . THR A 1 188 ? 6.163 3.325 15.607 1.00 96.81 188 THR A CA 1
ATOM 1495 C C . THR A 1 188 ? 5.184 4.431 15.204 1.00 96.81 188 THR A C 1
ATOM 1497 O O . THR A 1 188 ? 4.628 5.123 16.069 1.00 96.81 188 THR A O 1
ATOM 1500 N N . ILE A 1 189 ? 5.007 4.632 13.893 1.00 98.06 189 ILE A N 1
ATOM 1501 C CA . ILE A 1 189 ? 4.263 5.754 13.303 1.00 98.06 189 ILE A CA 1
ATOM 1502 C C . ILE A 1 189 ? 3.376 5.267 12.145 1.00 98.06 189 ILE A C 1
ATOM 1504 O O . ILE A 1 189 ? 3.882 4.674 11.192 1.00 98.06 189 ILE A O 1
ATOM 1508 N N . CYS A 1 190 ? 2.067 5.557 12.174 1.00 98.50 190 CYS A N 1
ATOM 1509 C CA . CYS A 1 190 ? 1.188 5.219 11.040 1.00 98.50 190 CYS A CA 1
ATOM 1510 C C . CYS A 1 190 ? 1.537 6.071 9.814 1.00 98.50 190 CYS A C 1
ATOM 1512 O O . CYS A 1 190 ? 1.829 5.537 8.747 1.00 98.50 190 CYS A O 1
ATOM 1514 N N . LEU A 1 191 ? 1.502 7.397 9.976 1.00 98.38 191 LEU A N 1
ATOM 1515 C CA . LEU A 1 191 ? 1.718 8.375 8.919 1.00 98.38 191 LEU A CA 1
ATOM 1516 C C . LEU A 1 191 ? 2.737 9.429 9.357 1.00 98.38 191 LEU A C 1
ATOM 1518 O O . LEU A 1 191 ? 2.545 10.102 10.369 1.00 98.38 191 LEU A O 1
ATOM 1522 N N . LYS A 1 192 ? 3.773 9.623 8.538 1.00 97.38 192 LYS A N 1
ATOM 1523 C CA . LYS A 1 192 ? 4.752 10.702 8.698 1.00 97.38 192 LYS A CA 1
ATOM 1524 C C . LYS A 1 192 ? 4.674 11.714 7.561 1.00 97.38 192 LYS A C 1
ATOM 1526 O O . LYS A 1 192 ? 4.625 11.340 6.386 1.00 97.38 192 LYS A O 1
ATOM 1531 N N . LEU A 1 193 ? 4.701 12.995 7.914 1.00 95.81 193 LEU A N 1
ATOM 1532 C CA . LEU A 1 193 ? 4.665 14.119 6.979 1.00 95.81 193 LEU A CA 1
ATOM 1533 C C . LEU A 1 193 ? 6.013 14.838 7.051 1.00 95.81 193 LEU A C 1
ATOM 1535 O O . LEU A 1 193 ? 6.398 15.328 8.107 1.00 95.81 193 LEU A O 1
ATOM 1539 N N . TYR A 1 194 ? 6.749 14.866 5.944 1.00 94.88 194 TYR A N 1
ATOM 1540 C CA . TYR A 1 194 ? 8.116 15.404 5.924 1.00 94.88 194 TYR A CA 1
ATOM 1541 C C . TYR A 1 194 ? 8.215 16.838 5.389 1.00 94.88 194 TYR A C 1
ATOM 1543 O O . TYR A 1 194 ? 9.224 17.507 5.596 1.00 94.88 194 TYR A O 1
ATOM 1551 N N . ASP A 1 195 ? 7.191 17.307 4.682 1.00 93.69 195 ASP A N 1
ATOM 1552 C CA . ASP A 1 195 ? 7.140 18.622 4.039 1.00 93.69 195 ASP A CA 1
ATOM 1553 C C . ASP A 1 195 ? 5.673 19.106 4.017 1.00 93.69 195 ASP A C 1
ATOM 1555 O O . ASP A 1 195 ? 4.821 18.576 4.738 1.00 93.69 195 ASP A O 1
ATOM 1559 N N . ARG A 1 196 ? 5.343 20.116 3.205 1.00 91.19 196 ARG A N 1
ATOM 1560 C CA . ARG A 1 196 ? 3.996 20.687 3.141 1.00 91.19 196 ARG A CA 1
ATOM 1561 C C . ARG A 1 196 ? 2.936 19.655 2.734 1.00 91.19 196 ARG A C 1
ATOM 1563 O O . ARG A 1 196 ? 3.114 18.895 1.785 1.00 91.19 196 ARG A O 1
ATOM 1570 N N . ALA A 1 197 ? 1.788 19.737 3.396 1.00 91.88 197 ALA A N 1
ATOM 1571 C CA . ALA A 1 197 ? 0.513 19.187 2.956 1.00 91.88 197 ALA A CA 1
ATOM 1572 C C . ALA A 1 197 ? -0.543 20.292 3.103 1.00 91.88 197 ALA A C 1
ATOM 1574 O O . ALA A 1 197 ? -0.603 20.937 4.143 1.00 91.88 197 ALA A O 1
ATOM 1575 N N . ASP A 1 198 ? -1.370 20.544 2.094 1.00 94.00 198 ASP A N 1
ATOM 1576 C CA . ASP A 1 198 ? -2.395 21.601 2.129 1.00 94.00 198 ASP A CA 1
ATOM 1577 C C . ASP A 1 198 ? -3.727 21.082 2.693 1.00 94.00 198 ASP A C 1
ATOM 1579 O O . ASP A 1 198 ? -4.503 21.823 3.306 1.00 94.00 198 ASP A O 1
ATOM 1583 N N . GLN A 1 199 ? -3.982 19.779 2.542 1.00 94.50 199 GLN A N 1
ATOM 1584 C CA . GLN A 1 199 ? -5.110 19.093 3.163 1.00 94.50 199 GLN A CA 1
ATOM 1585 C C . GLN A 1 199 ? -4.719 17.695 3.644 1.00 94.50 199 GLN A C 1
ATOM 1587 O O . GLN A 1 199 ? -4.191 16.898 2.866 1.00 94.50 199 GLN A O 1
ATOM 1592 N N . ILE A 1 200 ? -5.070 17.383 4.891 1.00 95.25 200 ILE A N 1
ATOM 1593 C CA . ILE A 1 200 ? -4.920 16.059 5.497 1.00 95.25 200 ILE A CA 1
ATOM 1594 C C . ILE A 1 200 ? -6.279 15.599 6.017 1.00 95.25 200 ILE A C 1
ATOM 1596 O O . ILE A 1 200 ? -6.950 16.318 6.753 1.00 95.25 200 ILE A O 1
ATOM 1600 N N . VAL A 1 201 ? -6.669 14.387 5.644 1.00 97.06 201 VAL A N 1
ATOM 1601 C CA . VAL A 1 201 ? -7.780 13.651 6.248 1.00 97.06 201 VAL A CA 1
ATOM 1602 C C . VAL A 1 201 ? -7.212 12.330 6.739 1.00 97.06 201 VAL A C 1
ATOM 1604 O O . VAL A 1 201 ? -6.775 11.530 5.918 1.00 97.06 201 VAL A O 1
ATOM 1607 N N . PHE A 1 202 ? -7.199 12.109 8.047 1.00 97.81 202 PHE A N 1
ATOM 1608 C CA . PHE A 1 202 ? -6.799 10.856 8.678 1.00 97.81 202 PHE A CA 1
ATOM 1609 C C . PHE A 1 202 ? -7.962 10.383 9.550 1.00 97.81 202 PHE A C 1
ATOM 1611 O O . PHE A 1 202 ? -7.964 10.609 10.756 1.00 97.81 202 PHE A O 1
ATOM 1618 N N . ASP A 1 203 ? -8.982 9.791 8.927 1.00 98.19 203 ASP A N 1
ATOM 1619 C CA . ASP A 1 203 ? -10.274 9.555 9.580 1.00 98.19 203 ASP A CA 1
ATOM 1620 C C . ASP A 1 203 ? -10.713 8.090 9.531 1.00 98.19 203 ASP A C 1
ATOM 1622 O O . ASP A 1 203 ? -10.508 7.400 8.536 1.00 98.19 203 ASP A O 1
ATOM 1626 N N . ASN A 1 204 ? -11.423 7.623 10.557 1.00 98.56 204 ASN A N 1
ATOM 1627 C CA . ASN A 1 204 ? -11.974 6.262 10.609 1.00 98.56 204 ASN A CA 1
ATOM 1628 C C . ASN A 1 204 ? -10.919 5.148 10.452 1.00 98.56 204 ASN A C 1
ATOM 1630 O O . ASN A 1 204 ? -11.243 4.068 9.960 1.00 98.56 204 ASN A O 1
ATOM 1634 N N . ASN A 1 205 ? -9.659 5.376 10.836 1.00 98.81 205 ASN A N 1
ATOM 1635 C CA . ASN A 1 205 ? -8.628 4.340 10.794 1.00 98.81 205 ASN A CA 1
ATOM 1636 C C . ASN A 1 205 ? -8.595 3.539 12.103 1.00 98.81 205 ASN A C 1
ATOM 1638 O O . ASN A 1 205 ? -8.679 4.101 13.196 1.00 98.81 205 ASN A O 1
ATOM 1642 N N . LEU A 1 206 ? -8.437 2.224 11.982 1.00 98.81 206 LEU A N 1
ATOM 1643 C CA . LEU A 1 206 ? -8.230 1.317 13.106 1.00 98.81 206 LEU A CA 1
ATOM 1644 C C . LEU A 1 206 ? -6.731 1.085 13.280 1.00 98.81 206 LEU A C 1
ATOM 1646 O O . LEU A 1 206 ? -6.051 0.751 12.315 1.00 98.81 206 LEU A O 1
ATOM 1650 N N . VAL A 1 207 ? -6.205 1.264 14.485 1.00 98.69 207 VAL A N 1
ATOM 1651 C CA . VAL A 1 207 ? -4.760 1.268 14.738 1.00 98.69 207 VAL A CA 1
ATOM 1652 C C . VAL A 1 207 ? -4.424 0.312 15.873 1.00 98.69 207 VAL A C 1
ATOM 1654 O O . VAL A 1 207 ? -5.015 0.386 16.944 1.00 98.69 207 VAL A O 1
ATOM 1657 N N . VAL A 1 208 ? -3.457 -0.578 15.662 1.00 98.44 208 VAL A N 1
ATOM 1658 C CA . VAL A 1 208 ? -3.046 -1.596 16.637 1.00 98.44 208 VAL A CA 1
ATOM 1659 C C . VAL A 1 208 ? -1.530 -1.620 16.758 1.00 98.44 208 VAL A C 1
ATOM 1661 O O . VAL A 1 208 ? -0.823 -1.706 15.759 1.00 98.44 208 VAL A O 1
ATOM 1664 N N . GLY A 1 209 ? -1.022 -1.546 17.990 1.00 97.44 209 GLY A N 1
ATOM 1665 C CA . GLY A 1 209 ? 0.417 -1.651 18.267 1.00 97.44 209 GLY A CA 1
ATOM 1666 C C . GLY A 1 209 ? 1.257 -0.438 17.843 1.00 97.44 209 GLY A C 1
ATOM 1667 O O . GLY A 1 209 ? 2.482 -0.528 17.827 1.00 97.44 209 GLY A O 1
ATOM 1668 N N . VAL A 1 210 ? 0.635 0.700 17.509 1.00 97.19 210 VAL A N 1
ATOM 1669 C CA . VAL A 1 210 ? 1.336 1.924 17.084 1.00 97.19 210 VAL A CA 1
ATOM 1670 C C . VAL A 1 210 ? 1.330 2.981 18.192 1.00 97.19 210 VAL A C 1
ATOM 1672 O O . VAL A 1 210 ? 0.299 3.221 18.819 1.00 97.19 210 VAL A O 1
ATOM 1675 N N . LYS A 1 211 ? 2.470 3.644 18.422 1.00 95.62 211 LYS A N 1
ATOM 1676 C CA . LYS A 1 211 ? 2.635 4.699 19.435 1.00 95.62 211 LYS A CA 1
ATOM 1677 C C . LYS A 1 211 ? 2.119 6.052 18.965 1.00 95.62 211 LYS A C 1
ATOM 1679 O O . LYS A 1 211 ? 1.516 6.771 19.753 1.00 95.62 211 LYS A O 1
ATOM 1684 N N . ASN A 1 212 ? 2.350 6.394 17.698 1.00 96.44 212 ASN A N 1
ATOM 1685 C CA . ASN A 1 212 ? 1.927 7.664 17.119 1.00 96.44 212 ASN A CA 1
ATOM 1686 C C . ASN A 1 212 ? 1.149 7.429 15.822 1.00 96.44 212 ASN A C 1
ATOM 1688 O O . ASN A 1 212 ? 1.657 6.835 14.879 1.00 96.44 212 ASN A O 1
ATOM 1692 N N . MET A 1 213 ? -0.084 7.925 15.726 1.00 96.88 213 MET A N 1
ATOM 1693 C CA . MET A 1 213 ? -0.778 7.927 14.430 1.00 96.88 213 MET A CA 1
ATOM 1694 C C . MET A 1 213 ? -0.108 8.927 13.478 1.00 96.88 213 MET A C 1
ATOM 1696 O O . MET A 1 213 ? 0.238 8.576 12.354 1.00 96.88 213 MET A O 1
ATOM 1700 N N . ILE A 1 214 ? 0.122 10.146 13.973 1.00 95.88 214 ILE A N 1
ATOM 1701 C CA . ILE A 1 214 ? 0.867 11.233 13.328 1.00 95.88 214 ILE A CA 1
ATOM 1702 C C . ILE A 1 214 ? 1.601 11.976 14.450 1.00 95.88 214 ILE A C 1
ATOM 1704 O O . ILE A 1 214 ? 0.994 12.245 15.492 1.00 95.88 214 ILE A O 1
ATOM 1708 N N . LEU A 1 215 ? 2.886 12.296 14.283 1.00 92.31 215 LEU A N 1
ATOM 1709 C CA . LEU A 1 215 ? 3.604 13.104 15.273 1.00 92.31 215 LEU A CA 1
ATOM 1710 C C . LEU A 1 215 ? 3.112 14.552 15.225 1.00 92.31 215 LEU A C 1
ATOM 1712 O O . LEU A 1 215 ? 2.914 15.124 14.156 1.00 92.31 215 LEU A O 1
ATOM 1716 N N . SER A 1 216 ? 2.959 15.183 16.391 1.00 84.56 216 SER A N 1
ATOM 1717 C CA . SER A 1 216 ? 2.505 16.576 16.458 1.00 84.56 216 SER A CA 1
ATOM 1718 C C . SER A 1 216 ? 3.473 17.555 15.783 1.00 84.56 216 SER A C 1
ATOM 1720 O O . SER A 1 216 ? 3.035 18.569 15.247 1.00 84.56 216 SER A O 1
ATOM 1722 N N . SER A 1 217 ? 4.769 17.227 15.773 1.00 87.69 217 SER A N 1
ATOM 1723 C CA . SER A 1 217 ? 5.825 17.971 15.077 1.00 87.69 217 SER A CA 1
ATOM 1724 C C . SER A 1 217 ? 5.685 17.973 13.558 1.00 87.69 217 SER A C 1
ATOM 1726 O O . SER A 1 217 ? 6.264 18.838 12.907 1.00 87.69 217 SER A O 1
ATOM 1728 N N . ASP A 1 218 ? 4.945 17.014 13.004 1.00 87.81 218 ASP A N 1
ATOM 1729 C CA . ASP A 1 218 ? 4.863 16.789 11.562 1.00 87.81 218 ASP A CA 1
ATOM 1730 C C . ASP A 1 218 ? 3.682 17.544 10.936 1.00 87.81 218 ASP A C 1
ATOM 1732 O O . ASP A 1 218 ? 3.583 17.648 9.713 1.00 87.81 218 ASP A O 1
ATOM 1736 N N . TYR A 1 219 ? 2.763 18.085 11.749 1.00 84.44 219 TYR A N 1
ATOM 1737 C CA . TYR A 1 219 ? 1.636 18.847 11.219 1.00 84.44 219 TYR A CA 1
ATOM 1738 C C . TYR A 1 219 ? 2.119 20.150 10.565 1.00 84.44 219 TYR A C 1
ATOM 1740 O O . TYR A 1 219 ? 2.770 20.966 11.226 1.00 84.44 219 TYR A O 1
ATOM 1748 N N . PRO A 1 220 ? 1.767 20.410 9.292 1.00 80.31 220 PRO A N 1
ATOM 1749 C CA . PRO A 1 220 ? 2.167 21.643 8.636 1.00 80.31 220 PRO A CA 1
ATOM 1750 C C . PRO A 1 220 ? 1.341 22.836 9.146 1.00 80.31 220 PRO A C 1
ATOM 1752 O O . PRO A 1 220 ? 0.181 22.714 9.534 1.00 80.31 220 PRO A O 1
ATOM 1755 N N . VAL A 1 221 ? 1.948 24.026 9.123 1.00 67.94 221 VAL A N 1
ATOM 1756 C CA . VAL A 1 221 ? 1.423 25.253 9.761 1.00 67.94 221 VAL A CA 1
ATOM 1757 C C . VAL A 1 221 ? 0.159 25.818 9.077 1.00 67.94 221 VAL A C 1
ATOM 1759 O O . VAL A 1 221 ? -0.579 26.583 9.693 1.00 67.94 221 VAL A O 1
ATOM 1762 N N . ALA A 1 222 ? -0.122 25.451 7.821 1.00 62.69 222 ALA A N 1
ATOM 1763 C CA . ALA A 1 222 ? -1.201 26.026 7.003 1.00 62.69 222 ALA A CA 1
ATOM 1764 C C . ALA A 1 222 ? -2.037 24.949 6.287 1.00 62.69 222 ALA A C 1
ATOM 1766 O O . ALA A 1 222 ? -2.251 25.003 5.077 1.00 62.69 222 ALA A O 1
ATOM 1767 N N . THR A 1 223 ? -2.501 23.956 7.042 1.00 75.12 223 THR A N 1
ATOM 1768 C CA . THR A 1 223 ? -3.173 22.770 6.497 1.00 75.12 223 THR A CA 1
ATOM 1769 C C . THR A 1 223 ? -4.610 22.680 6.981 1.00 75.12 223 THR A C 1
ATOM 1771 O O . THR A 1 223 ? -4.895 22.867 8.162 1.00 75.12 223 THR A O 1
ATOM 1774 N N . THR A 1 224 ? -5.534 22.323 6.088 1.00 89.31 224 THR A N 1
ATOM 1775 C CA . THR A 1 224 ? -6.852 21.845 6.533 1.00 89.31 224 THR A CA 1
ATOM 1776 C C . THR A 1 224 ? -6.696 20.412 7.027 1.00 89.31 224 THR A C 1
ATOM 1778 O O . THR A 1 224 ? -6.442 19.520 6.218 1.00 89.31 224 THR A O 1
ATOM 1781 N N . ILE A 1 225 ? -6.826 20.193 8.335 1.00 91.88 225 ILE A N 1
ATOM 1782 C CA . ILE A 1 225 ? -6.584 18.894 8.975 1.00 91.88 225 ILE A CA 1
ATOM 1783 C C . ILE A 1 225 ? -7.892 18.340 9.542 1.00 91.88 225 ILE A C 1
ATOM 1785 O O . ILE A 1 225 ? -8.577 19.016 10.306 1.00 91.88 225 ILE A O 1
ATOM 1789 N N . SER A 1 226 ? -8.198 17.091 9.198 1.00 94.69 226 SER A N 1
ATOM 1790 C CA . SER A 1 226 ? -9.158 16.241 9.903 1.00 94.69 226 SER A CA 1
ATOM 1791 C C . SER A 1 226 ? -8.419 15.017 10.426 1.00 94.69 226 SER A C 1
ATOM 1793 O O . SER A 1 226 ? -7.738 14.341 9.653 1.00 94.69 226 SER A O 1
ATOM 1795 N N . VAL A 1 227 ? -8.514 14.775 11.732 1.00 95.00 227 VAL A N 1
ATOM 1796 C CA . VAL A 1 227 ? -8.041 13.549 12.386 1.00 95.00 227 VAL A CA 1
ATOM 1797 C C . VAL A 1 227 ? -9.137 13.104 13.344 1.00 95.00 227 VAL A C 1
ATOM 1799 O O . VAL A 1 227 ? -9.164 13.511 14.504 1.00 95.00 227 VAL A O 1
ATOM 1802 N N . ALA A 1 228 ? -10.097 12.338 12.835 1.00 96.56 228 ALA A N 1
ATOM 1803 C CA . ALA A 1 228 ? -11.341 12.045 13.538 1.00 96.56 228 ALA A CA 1
ATOM 1804 C C . ALA A 1 228 ? -11.743 10.567 13.456 1.00 96.56 228 ALA A C 1
ATOM 1806 O O . ALA A 1 228 ? -11.491 9.882 12.469 1.00 96.56 228 ALA A O 1
ATOM 1807 N N . ASN A 1 229 ? -12.430 10.077 14.491 1.00 96.94 229 ASN A N 1
ATOM 1808 C CA . ASN A 1 229 ? -12.996 8.719 14.545 1.00 96.94 229 ASN A CA 1
ATOM 1809 C C . ASN A 1 229 ? -11.969 7.590 14.326 1.00 96.94 229 ASN A C 1
ATOM 1811 O O . ASN A 1 229 ? -12.323 6.499 13.891 1.00 96.94 229 ASN A O 1
ATOM 1815 N N . ASN A 1 230 ? -10.688 7.842 14.601 1.00 98.19 230 ASN A N 1
ATOM 1816 C CA . ASN A 1 230 ? -9.688 6.780 14.634 1.00 98.19 230 ASN A CA 1
ATOM 1817 C C . ASN A 1 230 ? -9.793 6.038 15.967 1.00 98.19 230 ASN A C 1
ATOM 1819 O O . ASN A 1 230 ? -9.955 6.671 17.012 1.00 98.19 230 ASN A O 1
ATOM 1823 N N . ILE A 1 231 ? -9.666 4.715 15.934 1.00 98.38 231 ILE A N 1
ATOM 1824 C CA . ILE A 1 231 ? -9.733 3.869 17.127 1.00 98.38 231 ILE A CA 1
ATOM 1825 C C . ILE A 1 231 ? -8.408 3.144 17.291 1.00 98.38 231 ILE A C 1
ATOM 1827 O O . ILE A 1 231 ? -7.922 2.498 16.363 1.00 98.38 231 ILE A O 1
ATOM 1831 N N . THR A 1 232 ? -7.846 3.221 18.493 1.00 98.19 232 THR A N 1
ATOM 1832 C CA . THR A 1 232 ? -6.773 2.319 18.908 1.00 98.19 232 THR A CA 1
ATOM 1833 C C . THR A 1 232 ? -7.400 1.039 19.445 1.00 98.19 232 THR A C 1
ATOM 1835 O O . THR A 1 232 ? -8.190 1.092 20.384 1.00 98.19 232 THR A O 1
ATOM 1838 N N . ALA A 1 233 ? -7.051 -0.100 18.858 1.00 96.69 233 ALA A N 1
ATOM 1839 C CA . ALA A 1 233 ? -7.551 -1.414 19.238 1.00 96.69 233 ALA A CA 1
ATOM 1840 C C . ALA A 1 233 ? -6.408 -2.364 19.618 1.00 96.69 233 ALA A C 1
ATOM 1842 O O . ALA A 1 233 ? -5.223 -2.025 19.556 1.00 96.69 233 ALA A O 1
ATOM 1843 N N . TYR A 1 234 ? -6.782 -3.579 20.006 1.00 96.44 234 TYR A N 1
ATOM 1844 C CA . TYR A 1 234 ? -5.863 -4.659 20.343 1.00 96.44 234 TYR A CA 1
ATOM 1845 C C . TYR A 1 234 ? -6.028 -5.816 19.359 1.00 96.44 234 TYR A C 1
ATOM 1847 O O . TYR A 1 234 ? -7.053 -5.947 18.691 1.00 96.44 234 TYR A O 1
ATOM 1855 N N . THR A 1 235 ? -5.037 -6.704 19.295 1.00 94.00 235 THR A N 1
ATOM 1856 C CA . THR A 1 235 ? -5.091 -7.892 18.427 1.00 94.00 235 THR A CA 1
ATOM 1857 C C . THR A 1 235 ? -6.270 -8.818 18.754 1.00 94.00 235 THR A C 1
ATOM 1859 O O . THR A 1 235 ? -6.761 -9.526 17.877 1.00 94.00 235 THR A O 1
ATOM 1862 N N . SER A 1 236 ? -6.788 -8.771 19.986 1.00 93.31 236 SER A N 1
ATOM 1863 C CA . SER A 1 236 ? -7.993 -9.491 20.415 1.00 93.31 236 SER A CA 1
ATOM 1864 C C . SER A 1 236 ? -9.277 -9.054 19.699 1.00 93.31 236 SER A C 1
ATOM 1866 O O . SER A 1 236 ? -10.231 -9.831 19.682 1.00 93.31 236 SER A O 1
ATOM 1868 N N . SER A 1 237 ? -9.304 -7.871 19.074 1.00 94.19 237 SER A N 1
ATOM 1869 C CA . SER A 1 237 ? -10.445 -7.377 18.290 1.00 94.19 237 SER A CA 1
ATOM 1870 C C . SER A 1 237 ? -10.640 -8.123 16.965 1.00 94.19 237 SER A C 1
ATOM 1872 O O . SER A 1 237 ? -11.671 -7.951 16.317 1.00 94.19 237 SER A O 1
ATOM 1874 N N . PHE A 1 238 ? -9.675 -8.949 16.553 1.00 93.25 238 PHE A N 1
ATOM 1875 C CA . PHE A 1 238 ? -9.665 -9.593 15.242 1.00 93.25 238 PHE A CA 1
ATOM 1876 C C . PHE A 1 238 ? -9.898 -11.096 15.297 1.00 93.25 238 PHE A C 1
ATOM 1878 O O . PHE A 1 238 ? -9.606 -11.738 16.311 1.00 93.25 238 PHE A O 1
ATOM 1885 N N . ILE A 1 239 ? -10.393 -11.668 14.194 1.00 87.44 239 ILE A N 1
ATOM 1886 C CA . ILE A 1 239 ? -10.726 -13.094 14.115 1.00 87.44 239 ILE A CA 1
ATOM 1887 C C . ILE A 1 239 ? -9.490 -13.958 14.385 1.00 87.44 239 ILE A C 1
ATOM 1889 O O . ILE A 1 239 ? -9.505 -14.742 15.340 1.00 87.44 239 ILE A O 1
ATOM 1893 N N . ASN A 1 240 ? -8.419 -13.789 13.600 1.00 86.25 240 ASN A N 1
ATOM 1894 C CA . ASN A 1 240 ? -7.192 -14.566 13.758 1.00 86.25 240 ASN A CA 1
ATOM 1895 C C . ASN A 1 240 ? -5.938 -13.772 13.330 1.00 86.25 240 ASN A C 1
ATOM 1897 O O . ASN A 1 240 ? -5.426 -13.954 12.221 1.00 86.25 240 ASN A O 1
ATOM 1901 N N . PRO A 1 241 ? -5.400 -12.909 14.210 1.00 89.25 241 PRO A N 1
ATOM 1902 C CA . PRO A 1 241 ? -4.233 -12.088 13.888 1.00 89.25 241 PRO A CA 1
ATOM 1903 C C . PRO A 1 241 ? -2.955 -12.908 13.640 1.00 89.25 241 PRO A C 1
ATOM 1905 O O . PRO A 1 241 ? -2.077 -12.423 12.940 1.00 89.25 241 PRO A O 1
ATOM 1908 N N . LEU A 1 242 ? -2.857 -14.151 14.141 1.00 87.31 242 LEU A N 1
ATOM 1909 C CA . LEU A 1 242 ? -1.681 -15.021 13.944 1.00 87.31 242 LEU A CA 1
ATOM 1910 C C . LEU A 1 242 ? -1.476 -15.455 12.488 1.00 87.31 242 LEU A C 1
ATOM 1912 O O . LEU A 1 242 ? -0.384 -15.871 12.120 1.00 87.31 242 LEU A O 1
ATOM 1916 N N . VAL A 1 243 ? -2.531 -15.384 11.677 1.00 86.44 243 VAL A N 1
ATOM 1917 C CA . VAL A 1 243 ? -2.491 -15.635 10.227 1.00 86.44 243 VAL A CA 1
ATOM 1918 C C . VAL A 1 243 ? -2.885 -14.382 9.448 1.00 86.44 243 VAL A C 1
ATOM 1920 O O . VAL A 1 243 ? -3.357 -14.463 8.314 1.00 86.44 243 VAL A O 1
ATOM 1923 N N . TYR A 1 244 ? -2.729 -13.209 10.076 1.00 93.00 244 TYR A N 1
ATOM 1924 C CA . TYR A 1 244 ? -3.022 -11.903 9.490 1.00 93.00 244 TYR A CA 1
ATOM 1925 C C . TYR A 1 244 ? -4.481 -11.745 9.023 1.00 93.00 244 TYR A C 1
ATOM 1927 O O . TYR A 1 244 ? -4.766 -11.010 8.067 1.00 93.00 244 TYR A O 1
ATOM 1935 N N . ASP A 1 245 ? -5.423 -12.434 9.674 1.00 90.00 245 ASP A N 1
ATOM 1936 C CA . ASP A 1 245 ? -6.850 -12.184 9.498 1.00 90.00 245 ASP A CA 1
ATOM 1937 C C . ASP A 1 245 ? -7.317 -11.118 10.490 1.00 90.00 245 ASP A C 1
ATOM 1939 O O . ASP A 1 245 ? -7.680 -11.398 11.639 1.00 90.00 245 ASP A O 1
ATOM 1943 N N . TYR A 1 246 ? -7.296 -9.881 9.999 1.00 95.75 246 TYR A N 1
ATOM 1944 C CA . TYR A 1 246 ? -7.693 -8.679 10.722 1.00 95.75 246 TYR A CA 1
ATOM 1945 C C . TYR A 1 246 ? -9.147 -8.264 10.458 1.00 95.75 246 TYR A C 1
ATOM 1947 O O . TYR A 1 246 ? -9.500 -7.095 10.633 1.00 95.75 246 TYR A O 1
ATOM 1955 N N . ARG A 1 247 ? -10.011 -9.198 10.039 1.00 93.31 247 ARG A N 1
ATOM 1956 C CA . ARG A 1 247 ? -11.463 -8.984 10.108 1.00 93.31 247 ARG A CA 1
ATOM 1957 C C . ARG A 1 247 ? -11.894 -8.872 11.570 1.00 93.31 247 ARG A C 1
ATOM 1959 O O . ARG A 1 247 ? -11.278 -9.471 12.453 1.00 93.31 247 ARG A O 1
ATOM 1966 N N . LEU A 1 248 ? -12.935 -8.086 11.828 1.00 93.25 248 LEU A N 1
ATOM 1967 C CA . LEU A 1 248 ? -13.413 -7.795 13.181 1.00 93.25 248 LEU A CA 1
ATOM 1968 C C . LEU A 1 248 ? -14.138 -9.003 13.795 1.00 93.25 248 LEU A C 1
ATOM 1970 O O . LEU A 1 248 ? -14.887 -9.698 13.112 1.00 93.25 248 LEU A O 1
ATOM 1974 N N . LYS A 1 249 ? -13.949 -9.229 15.098 1.00 89.25 249 LYS A N 1
ATOM 1975 C CA . LYS A 1 249 ? -14.821 -10.084 15.921 1.00 89.25 249 LYS A CA 1
ATOM 1976 C C . LYS A 1 249 ? -16.041 -9.300 16.390 1.00 89.25 249 LYS A C 1
ATOM 1978 O O . LYS A 1 249 ? -15.982 -8.083 16.502 1.00 89.25 249 LYS A O 1
ATOM 1983 N N . GLN A 1 250 ? -17.093 -10.009 16.802 1.00 87.44 250 GLN A N 1
ATOM 1984 C CA . GLN A 1 250 ? -18.316 -9.403 17.350 1.00 87.44 250 GLN A CA 1
ATOM 1985 C C . GLN A 1 250 ? -18.068 -8.456 18.532 1.00 87.44 250 GLN A C 1
ATOM 1987 O O . GLN A 1 250 ? -18.820 -7.512 18.743 1.00 87.44 250 GLN A O 1
ATOM 1992 N N . SER A 1 251 ? -17.026 -8.719 19.319 1.00 87.44 251 SER A N 1
ATOM 1993 C CA . SER A 1 251 ? -16.658 -7.915 20.483 1.00 87.44 251 SER A CA 1
ATOM 1994 C C . SER A 1 251 ? -15.779 -6.707 20.146 1.00 87.44 251 SER A C 1
ATOM 1996 O O . SER A 1 251 ? -15.240 -6.096 21.062 1.00 87.44 251 SER A O 1
ATOM 1998 N N . ALA A 1 252 ? -15.524 -6.414 18.869 1.00 94.75 252 ALA A N 1
ATOM 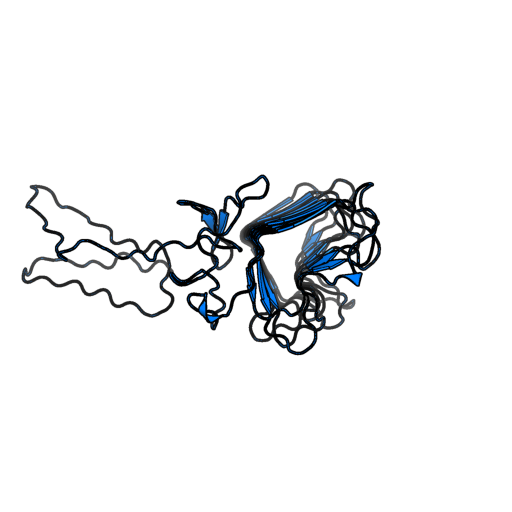1999 C CA . ALA A 1 252 ? -14.629 -5.332 18.491 1.00 94.75 252 ALA A CA 1
ATOM 2000 C C . ALA A 1 252 ? -15.284 -3.963 18.711 1.00 94.75 252 ALA A C 1
ATOM 2002 O O . ALA A 1 252 ? -16.327 -3.664 18.134 1.00 94.75 252 ALA A O 1
ATOM 2003 N N . ASP A 1 253 ? -14.595 -3.085 19.440 1.00 95.00 253 ASP A N 1
ATOM 2004 C CA . ASP A 1 253 ? -15.032 -1.699 19.666 1.00 95.00 253 ASP A CA 1
ATOM 2005 C C . ASP A 1 253 ? -15.117 -0.871 18.377 1.00 95.00 253 ASP A C 1
ATOM 2007 O O . ASP A 1 253 ? -15.693 0.206 18.376 1.00 95.00 253 ASP A O 1
ATOM 2011 N N . ALA A 1 254 ? -14.544 -1.349 17.270 1.00 97.19 254 ALA A N 1
ATOM 2012 C CA . ALA A 1 254 ? -14.592 -0.676 15.974 1.00 97.19 254 ALA A CA 1
ATOM 2013 C C . ALA A 1 254 ? -15.975 -0.731 15.298 1.00 97.19 254 ALA A C 1
ATOM 2015 O O . ALA A 1 254 ? -16.221 0.029 14.356 1.00 97.19 254 ALA A O 1
ATOM 2016 N N . ILE A 1 255 ? -16.862 -1.615 15.768 1.00 96.19 255 ILE A N 1
ATOM 2017 C CA . ILE A 1 255 ? -18.166 -1.875 15.159 1.00 96.19 255 ILE A CA 1
ATOM 2018 C C . ILE A 1 255 ? -19.112 -0.680 15.352 1.00 96.19 255 ILE A C 1
ATOM 2020 O O . ILE A 1 255 ? -19.334 -0.205 16.469 1.00 96.19 255 ILE A O 1
ATOM 2024 N N . ASN A 1 256 ? -19.706 -0.214 14.254 1.00 96.19 256 ASN A N 1
ATOM 2025 C CA . ASN A 1 256 ? -20.627 0.914 14.139 1.00 96.19 256 ASN A CA 1
ATOM 2026 C C . ASN A 1 256 ? -20.081 2.260 14.662 1.00 96.19 256 ASN A C 1
ATOM 2028 O O . ASN A 1 256 ? -20.867 3.171 14.928 1.00 96.19 256 ASN A O 1
ATOM 2032 N N . GLN A 1 257 ? -18.761 2.409 14.827 1.00 97.56 257 GLN A N 1
ATOM 2033 C CA . GLN A 1 257 ? -18.149 3.638 15.364 1.00 97.56 257 GLN A CA 1
ATOM 2034 C C . GLN A 1 257 ? -17.641 4.612 14.294 1.00 97.56 257 GLN A C 1
ATOM 2036 O O . GLN A 1 257 ? -17.198 5.714 14.614 1.00 97.56 257 GLN A O 1
ATOM 2041 N N . GLY A 1 258 ? -17.658 4.219 13.023 1.00 96.19 258 GLY A N 1
ATOM 2042 C CA . GLY A 1 258 ? -17.208 5.059 11.925 1.00 96.19 258 GLY A CA 1
ATOM 2043 C C . GLY A 1 258 ? -18.227 6.139 11.568 1.00 96.19 258 GLY A C 1
ATOM 2044 O O . GLY A 1 258 ? -19.442 5.970 11.687 1.00 96.19 258 GLY A O 1
ATOM 2045 N N . ALA A 1 259 ? -17.726 7.263 11.064 1.00 94.88 259 ALA A N 1
ATOM 2046 C CA . ALA A 1 259 ? -18.544 8.354 10.555 1.00 94.88 259 ALA A CA 1
ATOM 2047 C C . ALA A 1 259 ? -18.707 8.273 9.034 1.00 94.88 259 ALA A C 1
ATOM 2049 O O . ALA A 1 259 ? -17.728 8.356 8.278 1.00 94.88 259 ALA A O 1
ATOM 2050 N N . SER A 1 260 ? -19.958 8.195 8.579 1.00 93.25 260 SER A N 1
ATOM 2051 C CA . SER A 1 260 ? -20.313 8.249 7.159 1.00 93.25 260 SER A CA 1
ATOM 2052 C C . SER A 1 260 ? -19.801 9.522 6.480 1.00 93.25 260 SER A C 1
ATOM 2054 O O . SER A 1 260 ? -19.761 10.599 7.074 1.00 93.25 260 SER A O 1
ATOM 2056 N N . GLY A 1 261 ? -19.437 9.426 5.201 1.00 89.00 261 GLY A N 1
ATOM 2057 C CA . GLY A 1 261 ? -18.937 10.581 4.466 1.00 89.00 261 GLY A CA 1
ATOM 2058 C C . GLY A 1 261 ? -18.390 10.260 3.082 1.00 89.00 261 GLY A C 1
ATOM 2059 O O . GLY A 1 261 ? -18.529 9.158 2.558 1.00 89.00 261 GLY A O 1
ATOM 2060 N N . LYS A 1 262 ? -17.729 11.254 2.483 1.00 90.31 262 LYS A N 1
ATOM 2061 C CA . LYS A 1 262 ? -17.250 11.213 1.091 1.00 90.31 262 LYS A CA 1
ATOM 2062 C C . LYS A 1 262 ? -16.238 10.094 0.802 1.00 90.31 262 LYS A C 1
ATOM 2064 O O . LYS A 1 262 ? -16.112 9.683 -0.346 1.00 90.31 262 LYS A O 1
ATOM 2069 N N . PHE A 1 263 ? -15.496 9.641 1.811 1.00 94.88 263 PHE A N 1
ATOM 2070 C CA . PHE A 1 263 ? -14.386 8.691 1.657 1.00 94.88 263 PHE A CA 1
ATOM 2071 C C . PHE A 1 263 ? -14.720 7.287 2.166 1.00 94.88 263 PHE A C 1
ATOM 2073 O O . PHE A 1 263 ? -13.817 6.532 2.513 1.00 94.88 263 PHE A O 1
ATOM 2080 N N . MET A 1 264 ? -16.006 6.935 2.225 1.00 95.38 264 MET A N 1
ATOM 2081 C CA . MET A 1 264 ? -16.412 5.579 2.580 1.00 95.38 264 MET A CA 1
ATOM 2082 C C . MET A 1 264 ? -15.945 4.570 1.515 1.00 95.38 264 MET A C 1
ATOM 2084 O O . MET A 1 264 ? -16.212 4.771 0.326 1.00 95.38 264 MET A O 1
ATOM 2088 N N . PRO A 1 265 ? -15.270 3.476 1.907 1.00 96.19 265 PRO A N 1
ATOM 2089 C CA . PRO A 1 265 ? -14.956 2.381 0.999 1.00 96.19 265 PRO A CA 1
ATOM 2090 C C . PRO A 1 265 ? -16.235 1.641 0.581 1.00 96.19 265 PRO A C 1
ATOM 2092 O O . PRO A 1 265 ? -17.092 1.349 1.413 1.00 96.19 265 PRO A O 1
ATOM 2095 N N . TYR A 1 266 ? -16.346 1.317 -0.709 1.00 93.19 266 TYR A N 1
ATOM 2096 C CA . TYR A 1 266 ? -17.447 0.504 -1.245 1.00 93.19 266 TYR A CA 1
ATOM 2097 C C . TYR A 1 266 ? -17.128 -0.999 -1.223 1.00 93.19 266 TYR A C 1
ATOM 2099 O O . TYR A 1 266 ? -18.021 -1.843 -1.126 1.00 93.19 266 TYR A O 1
ATOM 2107 N N . PHE A 1 267 ? -15.840 -1.332 -1.296 1.00 93.25 267 PHE A N 1
ATOM 2108 C CA . PHE A 1 267 ? -15.328 -2.693 -1.232 1.00 93.25 267 PHE A CA 1
ATOM 2109 C C . PHE A 1 267 ? -14.390 -2.855 -0.037 1.00 93.25 267 PHE A C 1
ATOM 2111 O O . PHE A 1 267 ? -13.859 -1.876 0.485 1.00 93.25 267 PHE A O 1
ATOM 2118 N N . GLN A 1 268 ? -14.189 -4.100 0.370 1.00 94.81 268 GLN A N 1
ATOM 2119 C CA . GLN A 1 268 ? -13.150 -4.514 1.301 1.00 94.81 268 GLN A CA 1
ATOM 2120 C C . GLN A 1 268 ? -12.312 -5.612 0.652 1.00 94.81 268 GLN A C 1
ATOM 2122 O O . GLN A 1 268 ? -12.815 -6.381 -0.175 1.00 94.81 268 GLN A O 1
ATOM 2127 N N . TYR A 1 269 ? -11.038 -5.673 1.019 1.00 93.75 269 TYR A N 1
ATOM 2128 C CA . TYR A 1 269 ? -10.121 -6.675 0.499 1.00 93.75 269 TYR A CA 1
ATOM 2129 C C . TYR A 1 269 ? -10.588 -8.097 0.850 1.00 93.75 269 TYR A C 1
ATOM 2131 O O . TYR A 1 269 ? -11.103 -8.345 1.937 1.00 93.75 269 TYR A O 1
ATOM 2139 N N . VAL A 1 270 ? -10.380 -9.049 -0.055 1.00 88.88 270 VAL A N 1
ATOM 2140 C CA . VAL A 1 270 ? -10.549 -10.483 0.200 1.00 88.88 270 VAL A CA 1
ATOM 2141 C C . VAL A 1 270 ? -9.261 -11.176 -0.225 1.00 88.88 270 VAL A C 1
ATOM 2143 O O . VAL A 1 270 ? -8.811 -11.040 -1.360 1.00 88.88 270 VAL A O 1
ATOM 2146 N N . HIS A 1 271 ? -8.628 -11.898 0.696 1.00 88.50 271 HIS A N 1
ATOM 2147 C CA . HIS A 1 271 ? -7.376 -12.596 0.409 1.00 88.50 271 HIS A CA 1
ATOM 2148 C C . HIS A 1 271 ? -7.615 -13.732 -0.613 1.00 88.50 271 HIS A C 1
ATOM 2150 O O . HIS A 1 271 ? -8.638 -14.407 -0.491 1.00 88.50 271 HIS A O 1
ATOM 2156 N N . PRO A 1 272 ? -6.729 -13.957 -1.611 1.00 85.94 272 PRO A N 1
ATOM 2157 C CA . PRO A 1 272 ? -5.368 -13.423 -1.741 1.00 85.94 272 PRO A CA 1
ATOM 2158 C C . PRO A 1 272 ? -5.162 -12.192 -2.629 1.00 85.94 272 PRO A C 1
ATOM 2160 O O . PRO A 1 272 ? -4.054 -11.677 -2.613 1.00 85.94 272 PRO A O 1
ATOM 2163 N N . SER A 1 273 ? -6.143 -11.721 -3.400 1.00 85.06 273 SER A N 1
ATOM 2164 C CA . SER A 1 273 ? -6.091 -10.465 -4.189 1.00 85.06 273 SER A CA 1
ATOM 2165 C C . SER A 1 273 ? -7.462 -10.197 -4.817 1.00 85.06 273 SER A C 1
ATOM 2167 O O . SER A 1 273 ? -7.602 -10.034 -6.025 1.00 85.06 273 SER A O 1
ATOM 2169 N N . LEU A 1 274 ? -8.521 -10.250 -4.012 1.00 81.62 274 LEU A N 1
ATOM 2170 C CA . LEU A 1 274 ? -9.917 -10.108 -4.425 1.00 81.62 274 LEU A CA 1
ATOM 2171 C C . LEU A 1 274 ? -10.586 -8.951 -3.675 1.00 81.62 274 LEU A C 1
ATOM 2173 O O . LEU A 1 274 ? -10.008 -8.338 -2.778 1.00 81.62 274 LEU A O 1
ATOM 2177 N N . ALA A 1 275 ? -11.826 -8.650 -4.052 1.00 82.62 275 ALA A N 1
ATOM 2178 C CA . ALA A 1 275 ? -12.659 -7.674 -3.366 1.00 82.62 275 ALA A CA 1
ATOM 2179 C C . ALA A 1 275 ? -14.048 -8.233 -3.085 1.00 82.62 275 ALA A C 1
ATOM 2181 O O . ALA A 1 275 ? -14.665 -8.867 -3.940 1.00 82.62 275 ALA A O 1
ATOM 2182 N N . GLY A 1 276 ? -14.550 -7.937 -1.891 1.00 81.31 276 GLY A N 1
ATOM 2183 C CA . GLY A 1 276 ? -15.929 -8.167 -1.487 1.00 81.31 276 GLY A CA 1
ATOM 2184 C C . GLY A 1 276 ? -16.653 -6.840 -1.296 1.00 81.31 276 GLY A C 1
ATOM 2185 O O . GLY A 1 276 ? -16.035 -5.819 -0.989 1.00 81.31 276 GLY A O 1
ATOM 2186 N N . LYS A 1 277 ? -17.977 -6.833 -1.462 1.00 87.69 277 LYS A N 1
ATOM 2187 C CA . LYS A 1 277 ? -18.791 -5.657 -1.134 1.00 87.69 277 LYS A CA 1
ATOM 2188 C C . LYS A 1 277 ? -18.674 -5.357 0.363 1.00 87.69 277 LYS A C 1
ATOM 2190 O O . LYS A 1 277 ? -18.907 -6.242 1.185 1.00 87.69 277 LYS A O 1
ATOM 2195 N N . ARG A 1 278 ? -18.381 -4.103 0.713 1.00 89.25 278 ARG A N 1
ATOM 2196 C CA . ARG A 1 278 ? -18.439 -3.629 2.097 1.00 89.25 278 ARG A CA 1
ATOM 2197 C C . ARG A 1 278 ? -19.881 -3.237 2.423 1.00 89.25 278 ARG A C 1
ATOM 2199 O O . ARG A 1 278 ? -20.345 -2.161 2.051 1.00 89.25 278 ARG A O 1
ATOM 2206 N N . ALA A 1 279 ? -20.628 -4.154 3.029 1.00 84.88 279 ALA A N 1
ATOM 2207 C CA . ALA A 1 279 ? -22.049 -3.970 3.308 1.00 84.88 279 ALA A CA 1
ATOM 2208 C C . ALA A 1 279 ? -22.263 -3.351 4.695 1.00 84.88 279 ALA A C 1
ATOM 2210 O O . ALA A 1 279 ? -22.346 -4.072 5.681 1.00 84.88 279 ALA A O 1
ATOM 2211 N N . VAL A 1 280 ? -22.378 -2.023 4.746 1.00 85.06 280 VAL A N 1
ATOM 2212 C CA . VAL A 1 280 ? -22.715 -1.296 5.978 1.00 85.06 280 VAL A CA 1
ATOM 2213 C C . VAL A 1 280 ? -24.168 -1.573 6.358 1.00 85.06 280 VAL A C 1
ATOM 2215 O O . VAL A 1 280 ? -25.065 -1.382 5.534 1.00 85.06 280 VAL A O 1
ATOM 2218 N N . VAL A 1 281 ? -24.398 -2.027 7.592 1.00 75.38 281 VAL A N 1
ATOM 2219 C CA . VAL A 1 281 ? -25.745 -2.364 8.087 1.00 75.38 281 VAL A CA 1
ATOM 2220 C C . VAL A 1 281 ? -26.373 -1.194 8.842 1.00 75.38 281 VAL A C 1
ATOM 2222 O O . VAL A 1 281 ? -27.514 -0.834 8.559 1.00 75.38 281 VAL A O 1
ATOM 2225 N N . GLN A 1 282 ? -25.646 -0.602 9.794 1.00 84.62 282 GLN A N 1
ATOM 2226 C CA . GLN A 1 282 ? -26.112 0.553 10.568 1.00 84.62 282 GLN A CA 1
ATOM 2227 C C . GLN A 1 282 ? -25.203 1.756 10.308 1.00 84.62 282 GLN A C 1
ATOM 2229 O O . GLN A 1 282 ? -25.443 2.527 9.379 1.00 84.62 282 GLN A O 1
ATOM 2234 N N . SER A 1 283 ? -24.141 1.881 11.098 1.00 93.12 283 SER A N 1
ATOM 2235 C CA . SER A 1 283 ? -23.069 2.852 10.896 1.00 93.12 283 SER A CA 1
ATOM 2236 C C . SER A 1 283 ? -21.852 2.112 10.357 1.00 93.12 283 SER A C 1
ATOM 2238 O O . SER A 1 283 ? -21.682 0.945 10.689 1.00 93.12 283 SER A O 1
ATOM 2240 N N . PRO A 1 284 ? -21.005 2.746 9.532 1.00 95.94 284 PRO A N 1
ATOM 2241 C CA . PRO A 1 284 ? -19.818 2.069 9.039 1.00 95.94 284 PRO A CA 1
ATOM 2242 C C . PRO A 1 284 ? -18.872 1.747 10.191 1.00 95.94 284 PRO A C 1
ATOM 2244 O O . PRO A 1 284 ? -18.741 2.526 11.133 1.00 95.94 284 PRO A O 1
ATOM 2247 N N . ASP A 1 285 ? -18.151 0.645 10.081 1.00 97.88 285 ASP A N 1
ATOM 2248 C CA . ASP A 1 285 ? -17.116 0.313 11.055 1.00 97.88 285 ASP A CA 1
ATOM 2249 C C . ASP A 1 285 ? -15.847 1.151 10.846 1.00 97.88 285 ASP A C 1
ATOM 2251 O O . ASP A 1 285 ? -15.582 1.681 9.758 1.00 97.88 285 ASP A O 1
ATOM 2255 N N . VAL A 1 286 ? -15.037 1.273 11.895 1.00 98.38 286 VAL A N 1
ATOM 2256 C CA . VAL A 1 286 ? -13.698 1.874 11.814 1.00 98.38 286 VAL A CA 1
ATOM 2257 C C . VAL A 1 286 ? -12.703 0.837 11.283 1.00 98.38 286 VAL A C 1
ATOM 2259 O O . VAL A 1 286 ? -12.653 -0.295 11.759 1.00 98.38 286 VAL A O 1
ATOM 2262 N N . GLY A 1 287 ? -11.865 1.233 10.322 1.00 98.44 287 GLY A N 1
ATOM 2263 C CA . GLY A 1 287 ? -10.875 0.356 9.692 1.00 98.44 287 GLY A CA 1
ATOM 2264 C C . GLY A 1 287 ? -11.292 -0.223 8.336 1.00 98.44 287 GLY A C 1
ATOM 2265 O O . GLY A 1 287 ? -12.260 0.215 7.714 1.00 98.44 287 GLY A O 1
ATOM 2266 N N . ALA A 1 288 ? -10.494 -1.182 7.857 1.00 98.06 288 ALA A N 1
ATOM 2267 C CA . ALA A 1 288 ? -10.544 -1.715 6.490 1.00 98.06 288 ALA A CA 1
ATOM 2268 C C . ALA A 1 288 ? -11.707 -2.676 6.208 1.00 98.06 288 ALA A C 1
ATOM 2270 O O . ALA A 1 288 ? -12.055 -2.892 5.046 1.00 98.06 288 ALA A O 1
ATOM 2271 N N . TYR A 1 289 ? -12.289 -3.263 7.251 1.00 96.00 289 TYR A N 1
ATOM 2272 C CA . TYR A 1 289 ? -13.321 -4.288 7.140 1.00 96.00 289 TYR A CA 1
ATOM 2273 C C . TYR A 1 289 ? -14.588 -3.828 7.838 1.00 96.00 289 TYR A C 1
ATOM 2275 O O . TYR A 1 289 ? -14.526 -3.289 8.939 1.00 96.00 289 TYR A O 1
ATOM 2283 N N . GLU A 1 290 ? -15.730 -4.101 7.213 1.00 94.12 290 GLU A N 1
ATOM 2284 C CA . GLU A 1 290 ? -16.982 -4.152 7.953 1.00 94.12 290 GLU A CA 1
ATOM 2285 C C . GLU A 1 290 ? -17.073 -5.494 8.677 1.00 94.12 290 GLU A C 1
ATOM 2287 O O . GLU A 1 290 ? -16.812 -6.552 8.090 1.00 94.12 290 GLU A O 1
ATOM 2292 N N . TYR A 1 291 ? -17.467 -5.453 9.940 1.00 91.06 291 TYR A N 1
ATOM 2293 C CA . TYR A 1 291 ? -17.930 -6.597 10.685 1.00 91.06 291 TYR A CA 1
ATOM 2294 C C . TYR A 1 291 ? -19.131 -7.175 9.964 1.00 91.06 291 TYR A C 1
ATOM 2296 O O . TYR A 1 291 ? -20.208 -6.588 9.857 1.00 91.06 291 TYR A O 1
ATOM 2304 N N . GLN A 1 292 ? -18.919 -8.376 9.466 1.00 76.81 292 GLN A N 1
ATOM 2305 C CA . GLN A 1 292 ? -20.000 -9.232 9.058 1.00 76.81 292 GLN A CA 1
ATOM 2306 C C . GLN A 1 292 ? -20.224 -10.152 10.245 1.00 76.81 292 GLN A C 1
ATOM 2308 O O . GLN A 1 292 ? -19.261 -10.806 10.661 1.00 76.81 292 GLN A O 1
ATOM 2313 N N . PRO A 1 293 ? -21.438 -10.188 10.825 1.00 61.12 293 PRO A N 1
ATOM 2314 C CA . PRO A 1 293 ? -21.738 -11.245 11.762 1.00 61.12 293 PRO A CA 1
ATOM 2315 C C . PRO A 1 293 ? -21.390 -12.552 11.073 1.00 61.12 293 PRO A C 1
ATOM 2317 O O . PRO A 1 293 ? -21.737 -12.746 9.901 1.00 61.12 293 PRO A O 1
ATOM 2320 N N . ASP A 1 294 ? -20.665 -13.415 11.785 1.00 48.84 294 ASP A N 1
ATOM 2321 C CA . ASP A 1 294 ? -20.543 -14.801 11.372 1.00 48.84 294 ASP A CA 1
ATOM 2322 C C . ASP A 1 294 ? -21.940 -15.253 10.951 1.00 48.84 294 ASP A C 1
ATOM 2324 O O . ASP A 1 294 ? -22.934 -14.873 11.586 1.00 48.84 294 ASP A O 1
ATOM 2328 N N . ILE A 1 295 ? -22.038 -16.020 9.866 1.00 40.16 295 ILE A N 1
ATOM 2329 C CA . ILE A 1 295 ? -23.277 -16.727 9.562 1.00 40.16 295 ILE A CA 1
ATOM 2330 C C . ILE A 1 295 ? -23.477 -17.726 10.705 1.00 40.16 295 ILE A C 1
ATOM 2332 O O . ILE A 1 295 ? -23.110 -18.894 10.638 1.00 40.16 295 ILE A O 1
ATOM 2336 N N . LEU A 1 296 ? -24.051 -17.234 11.793 1.00 36.97 296 LEU A N 1
ATOM 2337 C CA . LEU A 1 296 ? -24.844 -17.991 12.718 1.00 36.97 296 LEU A CA 1
ATOM 2338 C C . LEU A 1 296 ? -26.078 -18.364 11.910 1.00 36.97 296 LEU A C 1
ATOM 2340 O O . LEU A 1 296 ? -26.944 -17.532 11.638 1.00 36.97 296 LEU A O 1
ATOM 2344 N N . LEU A 1 297 ? -26.141 -19.631 11.511 1.00 36.09 297 LEU A N 1
ATOM 2345 C CA . LEU A 1 297 ? -27.407 -20.290 11.231 1.00 36.09 297 LEU A CA 1
ATOM 2346 C C . LEU A 1 297 ? -28.237 -20.244 12.524 1.00 36.09 297 LEU A C 1
ATOM 2348 O O . LEU A 1 297 ? -28.251 -21.183 13.311 1.00 36.09 297 LEU A O 1
ATOM 2352 N N . LEU A 1 298 ? -28.886 -19.109 12.774 1.00 36.41 298 LEU A N 1
ATOM 2353 C CA . LEU A 1 298 ? -29.913 -18.964 13.790 1.00 36.41 298 LEU A CA 1
ATOM 2354 C C . LEU A 1 298 ? -31.241 -19.339 13.144 1.00 36.41 298 LEU A C 1
ATOM 2356 O O . LEU A 1 298 ? -31.947 -18.505 12.584 1.00 36.41 298 LEU A O 1
ATOM 2360 N N . THR A 1 299 ? -31.597 -20.608 13.268 1.00 41.81 299 THR A N 1
ATOM 2361 C CA . THR A 1 299 ? -33.004 -20.991 13.377 1.00 41.81 299 THR A CA 1
ATOM 2362 C C . THR A 1 299 ? -33.137 -21.750 14.680 1.00 41.81 299 THR A C 1
ATOM 2364 O O . THR A 1 299 ? -32.354 -22.667 14.918 1.00 41.81 299 THR A O 1
ATOM 2367 N N . ALA A 1 300 ? -34.094 -21.347 15.515 1.00 36.22 300 ALA A N 1
ATOM 2368 C CA . ALA A 1 300 ? -34.225 -21.774 16.906 1.00 36.22 300 ALA A CA 1
ATOM 2369 C C . ALA A 1 300 ? -34.250 -23.304 17.119 1.00 36.22 300 ALA A C 1
ATOM 2371 O O . ALA A 1 300 ? -33.917 -23.748 18.213 1.00 36.22 300 ALA A O 1
ATOM 2372 N N . ASP A 1 301 ? -34.552 -24.106 16.087 1.00 40.66 301 ASP A N 1
ATOM 2373 C CA . ASP A 1 301 ? -34.937 -25.510 16.275 1.00 40.66 301 ASP A CA 1
ATOM 2374 C C . ASP A 1 301 ? -34.193 -26.534 15.381 1.00 40.66 301 ASP A C 1
ATOM 2376 O O . ASP A 1 301 ? -34.608 -27.686 15.304 1.00 40.66 301 ASP A O 1
ATOM 2380 N N . HIS A 1 302 ? -33.085 -26.166 14.719 1.00 43.66 302 HIS A N 1
ATOM 2381 C CA . HIS A 1 302 ? -32.171 -27.103 14.021 1.00 43.66 302 HIS A CA 1
ATOM 2382 C C . HIS A 1 302 ? -32.812 -28.214 13.143 1.00 43.66 302 HIS A C 1
ATOM 2384 O O . HIS A 1 302 ? -32.268 -29.316 13.053 1.00 43.66 302 HIS A O 1
ATOM 2390 N N . GLN A 1 303 ? -33.920 -27.957 12.443 1.00 41.06 303 GLN A N 1
ATOM 2391 C CA . GLN A 1 303 ? -34.441 -28.885 11.431 1.00 41.06 303 GLN A CA 1
ATOM 2392 C C . GLN A 1 303 ? -34.798 -28.155 10.136 1.00 41.06 303 GLN A C 1
ATOM 2394 O O . GLN A 1 303 ? -35.617 -27.240 10.131 1.00 41.06 303 GLN A O 1
ATOM 2399 N N . PHE A 1 304 ? -34.211 -28.600 9.023 1.00 43.78 304 PHE A N 1
ATOM 2400 C CA . PHE A 1 304 ? -34.811 -28.425 7.702 1.00 43.78 304 PHE A CA 1
ATOM 2401 C C . PHE A 1 304 ? -35.683 -29.651 7.441 1.00 43.78 304 PHE A C 1
ATOM 2403 O O . PHE A 1 304 ? -35.172 -30.760 7.290 1.00 43.78 304 PHE A O 1
ATOM 2410 N N . GLN A 1 305 ? -37.001 -29.462 7.426 1.00 41.44 305 GLN A N 1
ATOM 2411 C CA . GLN A 1 305 ? -37.946 -30.520 7.094 1.00 41.44 305 GLN A CA 1
ATOM 2412 C C . GLN A 1 305 ? -38.230 -30.465 5.590 1.00 41.44 305 GLN A C 1
ATOM 2414 O O . GLN A 1 305 ? -38.804 -29.499 5.088 1.00 41.44 305 GLN A O 1
ATOM 2419 N N . ILE A 1 306 ? -37.798 -31.492 4.863 1.00 49.91 306 ILE A N 1
ATOM 2420 C CA . ILE A 1 306 ? -38.141 -31.675 3.450 1.00 49.91 306 ILE A CA 1
ATOM 2421 C C . ILE A 1 306 ? -39.534 -32.306 3.414 1.00 49.91 306 ILE A C 1
ATOM 2423 O O . ILE A 1 306 ? -39.760 -33.349 4.025 1.00 49.91 306 ILE A O 1
ATOM 2427 N N . THR A 1 307 ? -40.476 -31.660 2.733 1.00 43.31 307 THR A N 1
ATOM 2428 C CA . THR A 1 307 ? -41.789 -32.253 2.438 1.00 43.31 307 THR A CA 1
ATOM 2429 C C . THR A 1 307 ? -41.700 -32.894 1.057 1.00 43.31 307 THR A C 1
ATOM 2431 O O . THR A 1 307 ? -41.097 -32.290 0.172 1.00 43.31 307 THR A O 1
ATOM 2434 N N . GLU A 1 308 ? -42.237 -34.105 0.878 1.00 41.91 308 GLU A N 1
ATOM 2435 C CA . GLU A 1 308 ? -42.225 -34.804 -0.415 1.00 41.91 308 GLU A CA 1
ATOM 2436 C C . GLU A 1 308 ? -42.705 -33.886 -1.544 1.00 41.91 308 GLU A C 1
ATOM 2438 O O . GLU A 1 308 ? -43.773 -33.276 -1.473 1.00 41.91 308 GLU A O 1
ATOM 2443 N N . THR A 1 309 ? -41.899 -33.807 -2.597 1.00 48.81 309 THR A N 1
ATOM 2444 C CA . THR A 1 309 ? -42.288 -33.231 -3.879 1.00 48.81 309 THR A CA 1
ATOM 2445 C C . THR A 1 309 ? -42.150 -34.315 -4.936 1.00 48.81 309 THR A C 1
ATOM 2447 O O . THR A 1 309 ? -41.172 -35.058 -4.915 1.00 48.81 309 THR A O 1
ATOM 2450 N N . ASP A 1 310 ? -43.061 -34.366 -5.906 1.00 44.31 310 ASP A N 1
ATOM 2451 C CA . ASP A 1 310 ? -43.068 -35.372 -6.986 1.00 44.31 310 ASP A CA 1
ATOM 2452 C C . ASP A 1 310 ? -41.877 -35.267 -7.972 1.00 44.31 310 ASP A C 1
ATOM 2454 O O . ASP A 1 310 ? -41.839 -35.949 -8.996 1.00 44.31 310 ASP A O 1
ATOM 2458 N N . ALA A 1 311 ? -40.898 -34.401 -7.694 1.00 46.31 311 ALA A N 1
ATOM 2459 C CA . ALA A 1 311 ? -39.711 -34.172 -8.506 1.00 46.31 311 ALA A CA 1
ATOM 2460 C C . ALA A 1 311 ? -38.427 -34.274 -7.658 1.00 46.31 311 ALA A C 1
ATOM 2462 O O . ALA A 1 311 ? -38.448 -33.904 -6.481 1.00 46.31 311 ALA A O 1
ATOM 2463 N N . PRO A 1 312 ? -37.294 -34.716 -8.241 1.00 51.97 312 PRO A N 1
ATOM 2464 C CA . PRO A 1 312 ? -35.994 -34.664 -7.579 1.00 51.97 312 PRO A CA 1
ATOM 2465 C C . PRO A 1 312 ? -35.645 -33.218 -7.214 1.00 51.97 312 PRO A C 1
ATOM 2467 O O . PRO A 1 312 ? -35.664 -32.342 -8.081 1.00 51.97 312 PRO A O 1
ATOM 2470 N N . VAL A 1 313 ? -35.298 -32.970 -5.951 1.00 52.59 313 VAL A N 1
ATOM 2471 C CA . VAL A 1 313 ? -34.858 -31.650 -5.484 1.00 52.59 313 VAL A CA 1
ATOM 2472 C C . VAL A 1 313 ? -33.361 -31.691 -5.208 1.00 52.59 313 VAL A C 1
ATOM 2474 O O . VAL A 1 313 ? -32.881 -32.560 -4.483 1.00 52.59 313 VAL A O 1
ATOM 2477 N N . CYS A 1 314 ? -32.623 -30.747 -5.792 1.00 53.25 314 CYS A N 1
ATOM 2478 C CA . CYS A 1 314 ? -31.217 -30.511 -5.481 1.00 53.25 314 CYS A CA 1
ATOM 2479 C C . CYS A 1 314 ? -31.116 -29.365 -4.471 1.00 53.25 314 CYS A C 1
ATOM 2481 O O . CYS A 1 314 ? -31.783 -28.342 -4.635 1.00 53.25 314 CYS A O 1
ATOM 2483 N N . TYR A 1 315 ? -30.278 -29.530 -3.450 1.00 58.34 315 TYR A N 1
ATOM 2484 C CA . TYR A 1 315 ? -29.985 -28.494 -2.464 1.00 58.34 315 TYR A CA 1
ATOM 2485 C C . TYR A 1 315 ? -28.483 -28.228 -2.450 1.00 58.34 315 TYR A C 1
ATOM 2487 O O . TYR A 1 315 ? -27.698 -29.149 -2.227 1.00 58.34 315 TYR A O 1
ATOM 2495 N N . ASP A 1 316 ? -28.099 -26.968 -2.641 1.00 51.22 316 ASP A N 1
ATOM 2496 C CA . ASP A 1 316 ? -26.704 -26.546 -2.586 1.00 51.22 316 ASP A CA 1
ATOM 2497 C C . ASP A 1 316 ? -26.372 -26.005 -1.193 1.00 51.22 316 ASP A C 1
ATOM 2499 O O . ASP A 1 316 ? -26.972 -25.038 -0.718 1.00 51.22 316 ASP A O 1
ATOM 2503 N N . LEU A 1 317 ? -25.381 -26.613 -0.542 1.00 58.22 317 LEU A N 1
ATOM 2504 C CA . LEU A 1 317 ? -24.744 -26.048 0.643 1.00 58.22 317 LEU A CA 1
ATOM 2505 C C . LEU A 1 317 ? -23.490 -25.292 0.198 1.00 58.22 317 LEU A C 1
ATOM 2507 O O . LEU A 1 317 ? -22.452 -25.898 -0.059 1.00 58.22 317 LEU A O 1
ATOM 2511 N N . ALA A 1 318 ? -23.584 -23.967 0.101 1.00 50.19 318 ALA A N 1
ATOM 2512 C CA . ALA A 1 318 ? -22.461 -23.118 -0.282 1.00 50.19 318 ALA A CA 1
ATOM 2513 C C . ALA A 1 318 ? -21.827 -22.449 0.945 1.00 50.19 318 ALA A C 1
ATOM 2515 O O . ALA A 1 318 ? -22.489 -21.724 1.690 1.00 50.19 318 ALA A O 1
ATOM 2516 N N . LEU A 1 319 ? -20.518 -22.637 1.123 1.00 50.41 319 LEU A N 1
ATOM 2517 C CA . LEU A 1 319 ? -19.715 -21.806 2.016 1.00 50.41 319 LEU A CA 1
ATOM 2518 C C . LEU A 1 319 ? -19.255 -20.575 1.229 1.00 50.41 319 LEU A C 1
ATOM 2520 O O . LEU A 1 319 ? -18.377 -20.668 0.379 1.00 50.41 319 LEU A O 1
ATOM 2524 N N . ALA A 1 320 ? -19.854 -19.415 1.499 1.00 44.38 320 ALA A N 1
ATOM 2525 C CA . ALA A 1 320 ? -19.511 -18.168 0.805 1.00 44.38 320 ALA A CA 1
ATOM 2526 C C . ALA A 1 320 ? -18.182 -17.545 1.279 1.00 44.38 320 ALA A C 1
ATOM 2528 O O . ALA A 1 320 ? -17.705 -16.573 0.695 1.00 44.38 320 ALA A O 1
ATOM 2529 N N . VAL A 1 321 ? -17.601 -18.080 2.358 1.00 46.75 321 VAL A N 1
ATOM 2530 C CA . VAL A 1 321 ? -16.358 -17.611 2.973 1.00 46.75 321 VAL A CA 1
ATOM 2531 C C . VAL A 1 321 ? -15.555 -18.824 3.438 1.00 46.75 321 VAL A C 1
ATOM 2533 O O . VAL A 1 321 ? -16.107 -19.725 4.071 1.00 46.75 321 VAL A O 1
ATOM 2536 N N . ALA A 1 322 ? -14.253 -18.842 3.143 1.00 45.81 322 ALA A N 1
ATOM 2537 C CA . ALA A 1 322 ? -13.363 -19.912 3.580 1.00 45.81 322 ALA A CA 1
ATOM 2538 C C . ALA A 1 322 ? -13.224 -19.911 5.118 1.00 45.81 322 ALA A C 1
ATOM 2540 O O . ALA A 1 322 ? -12.937 -18.859 5.705 1.00 45.81 322 ALA A O 1
ATOM 2541 N N . PRO A 1 323 ? -13.419 -21.059 5.792 1.00 49.53 3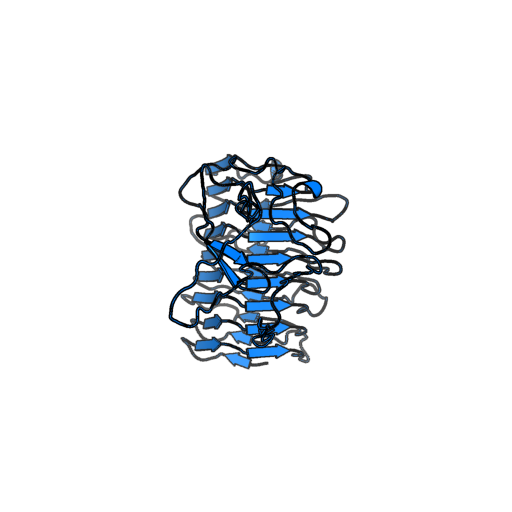23 PRO A N 1
ATOM 2542 C CA . PRO A 1 323 ? -13.243 -21.139 7.233 1.00 49.53 323 PRO A CA 1
ATOM 2543 C C . PRO A 1 323 ? -11.757 -21.067 7.606 1.00 49.53 323 PRO A C 1
ATOM 2545 O O . PRO A 1 323 ? -10.899 -21.630 6.933 1.00 49.53 323 PRO A O 1
ATOM 2548 N N . LEU A 1 324 ? -11.449 -20.403 8.722 1.00 42.09 324 LEU A N 1
ATOM 2549 C CA . LEU A 1 324 ? -10.074 -20.217 9.219 1.00 42.09 324 LEU A CA 1
ATOM 2550 C C . LEU A 1 324 ? -9.532 -21.423 10.005 1.00 42.09 324 LEU A C 1
ATOM 2552 O O . LEU A 1 324 ? -8.490 -21.343 10.655 1.00 42.09 324 LEU A O 1
ATOM 2556 N N . SER A 1 325 ? -10.273 -22.525 10.035 1.00 44.31 325 SER A N 1
ATOM 2557 C CA . SER A 1 325 ? -9.949 -23.771 10.735 1.00 44.31 325 SER A CA 1
ATOM 2558 C C . SER A 1 325 ? -10.662 -24.929 10.027 1.00 44.31 325 SER A C 1
ATOM 2560 O O . SER A 1 325 ? -11.663 -24.677 9.352 1.00 44.31 325 SER A O 1
ATOM 2562 N N . PRO A 1 326 ? -10.207 -26.190 10.169 1.00 54.31 326 PRO A N 1
ATOM 2563 C CA . PRO A 1 326 ? -10.929 -27.333 9.620 1.00 54.31 326 PRO A CA 1
ATOM 2564 C C . PRO A 1 326 ? -12.364 -27.383 10.156 1.00 54.31 326 PRO A C 1
ATOM 2566 O O . PRO A 1 326 ? -12.580 -27.412 11.367 1.00 54.31 326 PRO A O 1
ATOM 2569 N N . VAL A 1 327 ? -13.343 -27.407 9.253 1.00 52.59 327 VAL A N 1
ATOM 2570 C CA . VAL A 1 327 ? -14.762 -27.558 9.593 1.00 52.59 327 VAL A CA 1
ATOM 2571 C C . VAL A 1 327 ? -15.194 -28.968 9.225 1.00 52.59 327 VAL A C 1
ATOM 2573 O O . VAL A 1 327 ? -14.927 -29.438 8.122 1.00 52.59 327 VAL A O 1
ATOM 2576 N N . THR A 1 328 ? -15.874 -29.644 10.149 1.00 53.47 328 THR A N 1
ATOM 2577 C CA . THR A 1 328 ? -16.555 -30.910 9.859 1.00 53.47 328 THR A CA 1
ATOM 2578 C C . THR A 1 328 ? -18.026 -30.618 9.599 1.00 53.47 328 THR A C 1
ATOM 2580 O O . THR A 1 328 ? -18.713 -30.092 10.472 1.00 53.47 328 THR A O 1
ATOM 2583 N N . VAL A 1 329 ? -18.510 -30.965 8.407 1.00 61.44 329 VAL A N 1
ATOM 2584 C CA . VAL A 1 329 ? -19.939 -30.945 8.077 1.00 61.44 329 VAL A CA 1
ATOM 2585 C C . VAL A 1 329 ? -20.450 -32.381 8.158 1.00 61.44 329 VAL A C 1
ATOM 2587 O O . VAL A 1 329 ? -20.059 -33.223 7.353 1.00 61.44 329 VAL A O 1
ATOM 2590 N N . SER A 1 330 ? -21.306 -32.667 9.139 1.00 51.19 330 SER A N 1
ATOM 2591 C CA . SER A 1 330 ? -21.915 -33.990 9.319 1.00 51.19 330 SER A CA 1
ATOM 2592 C C . SER A 1 330 ? -23.347 -33.981 8.797 1.00 51.19 330 SER A C 1
ATOM 2594 O O . SER A 1 330 ? -24.208 -33.309 9.360 1.00 51.19 330 SER A O 1
ATOM 2596 N N . ILE A 1 331 ? -23.610 -34.751 7.743 1.00 62.88 331 ILE A N 1
ATOM 2597 C CA . ILE A 1 331 ? -24.960 -35.007 7.228 1.00 62.88 331 ILE A CA 1
ATOM 2598 C C . ILE A 1 331 ? -25.332 -36.432 7.637 1.00 62.88 331 ILE A C 1
ATOM 2600 O O . ILE A 1 331 ? -24.565 -37.363 7.400 1.00 62.88 331 ILE A O 1
ATOM 2604 N N . SER A 1 332 ? -26.491 -36.614 8.267 1.00 53.62 332 SER A N 1
ATOM 2605 C CA . SER A 1 332 ? -26.968 -37.934 8.686 1.00 53.62 332 SER A CA 1
ATOM 2606 C C . SER A 1 332 ? -28.439 -38.105 8.341 1.00 53.62 332 SER A C 1
ATOM 2608 O O . SER A 1 332 ? -29.204 -37.143 8.375 1.00 53.62 332 SER A O 1
ATOM 2610 N N . SER A 1 333 ? -28.827 -39.329 8.000 1.00 54.53 333 SER A N 1
ATOM 2611 C CA . SER A 1 333 ? -30.215 -39.702 7.760 1.00 54.53 333 SER A CA 1
ATOM 2612 C C . SER A 1 333 ? -30.448 -41.134 8.203 1.00 54.53 333 SER A C 1
ATOM 2614 O O . SER A 1 333 ? -29.569 -41.984 8.073 1.00 54.53 333 SER A O 1
ATOM 2616 N N . SER A 1 334 ? -31.640 -41.395 8.726 1.00 50.94 334 SER A N 1
ATOM 2617 C CA . SER A 1 334 ? -32.126 -42.744 9.014 1.00 50.94 334 SER A CA 1
ATOM 2618 C C . SER A 1 334 ? -32.635 -43.474 7.764 1.00 50.94 334 SER A C 1
ATOM 2620 O O . SER A 1 334 ? -32.935 -44.663 7.843 1.00 50.94 334 SER A O 1
ATOM 2622 N N . MET A 1 335 ? -32.740 -42.783 6.623 1.00 54.44 335 MET A N 1
ATOM 2623 C CA . MET A 1 335 ? -33.237 -43.318 5.355 1.00 54.44 335 MET A CA 1
ATOM 2624 C C . MET A 1 335 ? -32.073 -43.814 4.488 1.00 54.44 335 MET A C 1
ATOM 2626 O O . MET A 1 335 ? -31.061 -43.131 4.336 1.00 54.44 335 MET A O 1
ATOM 2630 N N . THR A 1 336 ? -32.226 -44.990 3.879 1.00 53.06 336 THR A N 1
ATOM 2631 C CA . THR A 1 336 ? -31.161 -45.701 3.146 1.00 53.06 336 THR A CA 1
ATOM 2632 C C . THR A 1 336 ? -30.876 -45.171 1.737 1.00 53.06 336 THR A C 1
ATOM 2634 O O . THR A 1 336 ? -29.947 -45.650 1.094 1.00 53.06 336 THR A O 1
ATOM 2637 N N . GLU A 1 337 ? -31.649 -44.199 1.248 1.00 58.16 337 GLU A N 1
ATOM 2638 C CA . GLU A 1 337 ? -31.605 -43.736 -0.150 1.00 58.16 337 GLU A CA 1
ATOM 2639 C C . GLU A 1 337 ? -30.986 -42.340 -0.338 1.00 58.16 337 GLU A C 1
ATOM 2641 O O . GLU A 1 337 ? -31.037 -41.782 -1.432 1.00 58.16 337 GLU A O 1
ATOM 2646 N N . ILE A 1 338 ? -30.353 -41.765 0.693 1.00 56.22 338 ILE A N 1
ATOM 2647 C CA . ILE A 1 338 ? -29.624 -40.503 0.512 1.00 56.22 338 ILE A CA 1
ATOM 2648 C C . ILE A 1 338 ? -28.323 -40.759 -0.249 1.00 56.22 338 ILE A C 1
ATOM 2650 O O . ILE A 1 338 ? -27.379 -41.352 0.272 1.00 56.22 338 ILE A O 1
ATOM 2654 N N . GLN A 1 339 ? -28.253 -40.251 -1.477 1.00 55.16 339 GLN A N 1
ATOM 2655 C CA . GLN A 1 339 ? -27.014 -40.168 -2.241 1.00 55.16 339 GLN A CA 1
ATOM 2656 C C . GLN A 1 339 ? -26.303 -38.851 -1.918 1.00 55.16 339 GLN A C 1
ATOM 2658 O O . GLN A 1 339 ? -26.721 -37.784 -2.357 1.00 55.16 339 GLN A O 1
ATOM 2663 N N . LEU A 1 340 ? -25.207 -38.927 -1.163 1.00 54.84 340 LEU A N 1
ATOM 2664 C CA . LEU A 1 340 ? -24.259 -37.822 -1.029 1.00 54.84 340 LEU A CA 1
ATOM 2665 C C . LEU A 1 340 ? -23.235 -37.940 -2.160 1.00 54.84 340 LEU A C 1
ATOM 2667 O O . LEU A 1 340 ? -22.318 -38.756 -2.084 1.00 54.84 340 LEU A O 1
ATOM 2671 N N . GLN A 1 341 ? -23.397 -37.159 -3.226 1.00 51.41 341 GLN A N 1
ATOM 2672 C CA . GLN A 1 341 ? -22.365 -37.043 -4.255 1.00 51.41 341 GLN A CA 1
ATOM 2673 C C . GLN A 1 341 ? -21.456 -35.857 -3.915 1.00 51.41 341 GLN A C 1
ATOM 2675 O O . GLN A 1 341 ? -21.956 -34.737 -3.808 1.00 51.41 341 GLN A O 1
ATOM 2680 N N . PRO A 1 342 ? -20.137 -36.050 -3.737 1.00 46.41 342 PRO A N 1
ATOM 2681 C CA . PRO A 1 342 ? -19.230 -34.920 -3.653 1.00 46.41 342 PRO A CA 1
ATOM 2682 C C . PRO A 1 342 ? -19.206 -34.231 -5.022 1.00 46.41 342 PRO A C 1
ATOM 2684 O O . PRO A 1 342 ? -18.628 -34.753 -5.976 1.00 46.41 342 PRO A O 1
ATOM 2687 N N . ALA A 1 343 ? -19.834 -33.058 -5.130 1.00 42.81 343 ALA A N 1
ATOM 2688 C CA . ALA A 1 343 ? -19.492 -32.133 -6.198 1.00 42.81 343 ALA A CA 1
ATOM 2689 C C . ALA A 1 343 ? -18.016 -31.772 -5.992 1.00 42.81 343 ALA A C 1
ATOM 2691 O O . ALA A 1 343 ? -17.613 -31.419 -4.885 1.00 42.81 343 ALA A O 1
ATOM 2692 N N . SER A 1 344 ? -17.213 -31.980 -7.032 1.00 40.31 344 SER A N 1
ATOM 2693 C CA . SER A 1 344 ? -15.782 -31.679 -7.112 1.00 40.31 344 SER A CA 1
ATOM 2694 C C . SER A 1 344 ? -15.316 -30.602 -6.125 1.00 40.31 344 SER A C 1
ATOM 2696 O O . SER A 1 344 ? -15.802 -29.473 -6.175 1.00 40.31 344 SER A O 1
ATOM 2698 N N . LEU A 1 345 ? -14.334 -30.935 -5.281 1.00 41.28 345 LEU A N 1
ATOM 2699 C CA . LEU A 1 345 ? -13.499 -29.943 -4.603 1.00 41.28 345 LEU A CA 1
ATOM 2700 C C . LEU A 1 345 ? -12.770 -29.146 -5.691 1.00 41.28 345 LEU A C 1
ATOM 2702 O O . LEU A 1 345 ? -11.749 -29.590 -6.215 1.00 41.28 345 LEU A O 1
ATOM 2706 N N . VAL A 1 346 ? -13.345 -28.017 -6.092 1.00 38.72 346 VAL A N 1
ATOM 2707 C CA . VAL A 1 346 ? -12.654 -27.027 -6.917 1.00 38.72 346 VAL A CA 1
ATOM 2708 C C . VAL A 1 346 ? -11.888 -26.151 -5.933 1.00 38.72 346 VAL A C 1
ATOM 2710 O O . VAL A 1 346 ? -12.507 -25.412 -5.168 1.00 38.72 346 VAL A O 1
ATOM 2713 N N . PHE A 1 347 ? -10.571 -26.351 -5.881 1.00 40.53 347 PHE A N 1
ATOM 2714 C CA . PHE A 1 347 ? -9.648 -25.524 -5.101 1.00 40.53 347 PHE A CA 1
ATOM 2715 C C . PHE A 1 347 ? -9.549 -24.112 -5.671 1.00 40.53 347 PHE A C 1
ATOM 2717 O O . PHE A 1 347 ? -9.587 -23.985 -6.919 1.00 40.53 347 PHE A O 1
#

Secondary structure (DSSP, 8-state):
-EEE-SSSEEEES-EEE----TTS--EEEEE-SS-EEEES-EEESSSEEEEE-SEEEEEEEEEES-EEES---SSSS--SEEE-EEEEEEEES-EEE--SSSEEEEE--SEEEEES-EEE-TTT---SEEEEETT--EEEEES-EEEE-TT-SSSEEEEE-SS---SSSS-EEEEES-EEEE---S--EEEEE-S--SEEEEES-EEES-SBSS-GGGS-TT-EEE--S-EEE-GGGEEEGGGTEEEEPTT-TTTT-PPPSTT--SEEEETTTEEEE---SSSPPSSS-----------TT----PPP-SS--------SS--SS--------SSTT----------

Foldseek 3Di:
DDEAQEEADEDEQEEFEDFQDPVLAGESYEYNYAEYEYYHYEAEHHQADYHYDQADEAGEYAYALYEFEHHHSQPQPHESYAAHEYAEYHYYLYEFEQTNEHESEEHCHQEYHAYQYEFEHPAHRAYAESYHHQQAHAYAHALYEYEYYQNHPHQEHYEGNVNHNHHDPAGEDAHFQAEYEYPHPDAHEDYAANYDHAEYHQFLYEYEPHPYPYDPVRDDPHHHYHNYLYDYDYPVQADDPNVPGRAGDPPHPQALSGDDDDRHHQWHHDPPRDTDGQDDDHHAGRHNHHDDPDPPPDDPPPDDDDDDDPDDDDDDDDDPDDDPDDDDDDDDDPDPPDDDDPDDPPD